Protein AF-A0A845GAY5-F1 (afdb_monomer_lite)

Structure (mmCIF, N/CA/C/O backbone):
data_AF-A0A845GAY5-F1
#
_entry.id   AF-A0A845GAY5-F1
#
loop_
_atom_site.group_PDB
_atom_site.id
_atom_site.type_symbol
_atom_site.label_atom_id
_atom_site.label_alt_id
_atom_site.label_comp_id
_atom_site.label_asym_id
_atom_site.label_entity_id
_atom_site.label_seq_id
_atom_site.pdbx_PDB_ins_code
_atom_site.Cartn_x
_atom_site.Cartn_y
_atom_site.Cartn_z
_atom_site.occupancy
_atom_site.B_iso_or_equiv
_atom_site.auth_seq_id
_atom_site.auth_comp_id
_atom_site.auth_asym_id
_atom_site.auth_atom_id
_atom_site.pdbx_PDB_model_num
ATOM 1 N N . MET A 1 1 ? 39.732 23.201 -48.984 1.00 69.25 1 MET A N 1
ATOM 2 C CA . MET A 1 1 ? 39.513 21.773 -49.312 1.00 69.25 1 MET A CA 1
ATOM 3 C C . MET A 1 1 ? 39.745 20.881 -48.104 1.00 69.25 1 MET A C 1
ATOM 5 O O . MET A 1 1 ? 38.762 20.322 -47.653 1.00 69.25 1 MET A O 1
ATOM 9 N N . ARG A 1 2 ? 40.944 20.860 -47.499 1.00 82.19 2 ARG A N 1
ATOM 10 C CA . ARG A 1 2 ? 41.256 20.039 -46.306 1.00 82.19 2 ARG A CA 1
ATOM 11 C C . ARG A 1 2 ? 40.207 20.102 -45.183 1.00 82.19 2 ARG A C 1
ATOM 13 O O . ARG A 1 2 ? 39.740 19.078 -44.718 1.00 82.19 2 ARG A O 1
ATOM 20 N N . GLN A 1 3 ? 39.751 21.306 -44.838 1.00 85.38 3 GLN A N 1
ATOM 21 C CA . GLN A 1 3 ? 38.715 21.497 -43.817 1.00 85.38 3 GLN A CA 1
ATOM 22 C C . GLN A 1 3 ? 37.366 20.842 -44.183 1.00 85.38 3 GLN A C 1
ATOM 24 O O . GLN A 1 3 ? 36.714 20.260 -43.327 1.00 85.38 3 GLN A O 1
ATOM 29 N N . ALA A 1 4 ? 36.949 20.898 -45.453 1.00 85.44 4 ALA A N 1
ATOM 30 C CA . ALA A 1 4 ? 35.710 20.259 -45.907 1.00 85.44 4 ALA A CA 1
ATOM 31 C C . ALA A 1 4 ? 35.834 18.725 -45.922 1.00 85.44 4 ALA A C 1
ATOM 33 O O . ALA A 1 4 ? 34.891 18.030 -45.556 1.00 85.44 4 ALA A O 1
ATOM 34 N N . GLU A 1 5 ? 37.004 18.199 -46.291 1.00 87.38 5 GLU A N 1
ATOM 35 C CA . GLU A 1 5 ? 37.309 16.763 -46.221 1.00 87.38 5 GLU A CA 1
ATOM 36 C C . GLU A 1 5 ? 37.293 16.255 -44.773 1.00 87.38 5 GLU A C 1
ATOM 38 O O . GLU A 1 5 ? 36.736 15.192 -44.503 1.00 87.38 5 GLU A O 1
ATOM 43 N N . ASP A 1 6 ? 37.824 17.038 -43.830 1.00 91.06 6 ASP A N 1
ATOM 44 C CA . ASP A 1 6 ? 37.780 16.712 -42.404 1.00 91.06 6 ASP A CA 1
ATOM 45 C C . ASP A 1 6 ? 36.346 16.701 -41.859 1.00 91.06 6 ASP A C 1
ATOM 47 O O . ASP A 1 6 ? 35.962 15.746 -41.182 1.00 91.06 6 ASP A O 1
ATOM 51 N N . HIS A 1 7 ? 35.517 17.700 -42.192 1.00 91.50 7 HIS A N 1
ATOM 52 C CA . HIS A 1 7 ? 34.106 17.695 -41.786 1.00 91.50 7 HIS A CA 1
ATOM 53 C C . HIS A 1 7 ? 33.333 16.517 -42.391 1.00 91.50 7 HIS A C 1
ATOM 55 O O . HIS A 1 7 ? 32.560 15.880 -41.678 1.00 91.50 7 HIS A O 1
ATOM 61 N N . LEU A 1 8 ? 33.572 16.180 -43.664 1.00 91.00 8 LEU A N 1
ATOM 62 C CA . LEU A 1 8 ? 32.958 15.017 -44.309 1.00 91.00 8 LEU A CA 1
ATOM 63 C C . LEU A 1 8 ? 33.359 13.707 -43.618 1.00 91.00 8 LEU A C 1
ATOM 65 O O . LEU A 1 8 ? 32.499 12.873 -43.335 1.00 91.00 8 LEU A O 1
ATOM 69 N N . ARG A 1 9 ? 34.655 13.534 -43.335 1.00 93.94 9 ARG A N 1
ATOM 70 C CA . ARG A 1 9 ? 35.179 12.350 -42.650 1.00 93.94 9 ARG A CA 1
ATOM 71 C C . ARG A 1 9 ? 34.538 12.184 -41.276 1.00 93.94 9 ARG A C 1
ATOM 73 O O . ARG A 1 9 ? 33.983 11.126 -41.000 1.00 93.94 9 ARG A O 1
ATOM 80 N N . ILE A 1 10 ? 34.555 13.237 -40.458 1.00 93.31 10 ILE A N 1
ATOM 81 C CA . ILE A 1 10 ? 34.022 13.202 -39.089 1.00 93.31 10 ILE A CA 1
ATOM 82 C C . ILE A 1 10 ? 32.513 12.944 -39.089 1.00 93.31 10 ILE A C 1
ATOM 84 O O . ILE A 1 10 ? 32.039 12.136 -38.288 1.00 93.31 10 ILE A O 1
ATOM 88 N N . ALA A 1 11 ? 31.761 13.582 -39.994 1.00 92.44 11 ALA A N 1
ATOM 89 C CA . ALA A 1 11 ? 30.323 13.360 -40.105 1.00 92.44 11 ALA A CA 1
ATOM 90 C C . ALA A 1 11 ? 30.005 11.900 -40.467 1.00 92.44 11 ALA A C 1
ATOM 92 O O . ALA A 1 11 ? 29.157 11.274 -39.833 1.00 92.44 11 ALA A O 1
ATOM 93 N N . ASN A 1 12 ? 30.722 11.333 -41.442 1.00 92.62 12 ASN A N 1
ATOM 94 C CA . ASN A 1 12 ? 30.510 9.954 -41.880 1.00 92.62 12 ASN A CA 1
ATOM 95 C C . ASN A 1 12 ? 30.922 8.932 -40.807 1.00 92.62 12 ASN A C 1
ATOM 97 O O . ASN A 1 12 ? 30.159 8.018 -40.503 1.00 92.62 12 ASN A O 1
ATOM 101 N N . GLU A 1 13 ? 32.100 9.092 -40.199 1.00 94.69 13 GLU A N 1
ATOM 102 C CA . GLU A 1 13 ? 32.572 8.215 -39.119 1.00 94.69 13 GLU A CA 1
ATOM 103 C C . GLU A 1 13 ? 31.617 8.252 -37.920 1.00 94.69 13 GLU A C 1
ATOM 105 O O . GLU A 1 13 ? 31.239 7.202 -37.399 1.00 94.69 13 GLU A O 1
ATOM 110 N N . SER A 1 14 ? 31.156 9.442 -37.523 1.00 94.50 14 SER A N 1
ATOM 111 C CA . SER A 1 14 ? 30.233 9.584 -36.394 1.00 94.50 14 SER A CA 1
ATOM 112 C C . SER A 1 14 ? 28.869 8.956 -36.692 1.00 94.50 14 SER A C 1
ATOM 114 O O . SER A 1 14 ? 28.372 8.189 -35.869 1.00 94.50 14 SER A O 1
ATOM 116 N N . ALA A 1 15 ? 28.310 9.163 -37.891 1.00 92.50 15 ALA A N 1
ATOM 117 C CA . ALA A 1 15 ? 27.066 8.511 -38.303 1.00 92.50 15 ALA A CA 1
ATOM 118 C C . ALA A 1 15 ? 27.192 6.974 -38.326 1.00 92.50 15 ALA A C 1
ATOM 120 O O . ALA A 1 15 ? 26.294 6.267 -37.871 1.00 92.50 15 ALA A O 1
ATOM 121 N N . GLN A 1 16 ? 28.328 6.436 -38.784 1.00 94.31 16 GLN A N 1
ATOM 122 C CA . GLN A 1 16 ? 28.577 4.990 -38.764 1.00 94.31 16 GLN A CA 1
ATOM 123 C C . GLN A 1 16 ? 28.693 4.426 -37.346 1.00 94.31 16 GLN A C 1
ATOM 125 O O . GLN A 1 16 ? 28.198 3.327 -37.087 1.00 94.31 16 GLN A O 1
ATOM 130 N N . ILE A 1 17 ? 29.336 5.154 -36.428 1.00 92.00 17 ILE A N 1
ATOM 131 C CA . ILE A 1 17 ? 29.405 4.754 -35.018 1.00 92.00 17 ILE A CA 1
ATOM 132 C C . ILE A 1 17 ? 27.998 4.777 -34.408 1.00 92.00 17 ILE A C 1
ATOM 134 O O . ILE A 1 17 ? 27.615 3.818 -33.738 1.00 92.00 17 ILE A O 1
ATOM 138 N N . ALA A 1 18 ? 27.201 5.813 -34.685 1.00 92.62 18 ALA A N 1
ATOM 139 C CA . ALA A 1 18 ? 25.820 5.904 -34.212 1.00 92.62 18 ALA A CA 1
ATOM 140 C C . ALA A 1 18 ? 24.925 4.768 -34.741 1.00 92.62 18 ALA A C 1
ATOM 142 O O . ALA A 1 18 ? 24.058 4.276 -34.019 1.00 92.62 18 ALA A O 1
ATOM 143 N N . ALA A 1 19 ? 25.150 4.321 -35.979 1.00 90.94 19 ALA A N 1
ATOM 144 C CA . ALA A 1 19 ? 24.409 3.216 -36.582 1.00 90.94 19 ALA A CA 1
ATOM 145 C C . ALA A 1 19 ? 24.761 1.844 -35.978 1.00 90.94 19 ALA A C 1
ATOM 147 O O . ALA A 1 19 ? 23.912 0.960 -35.933 1.00 90.94 19 ALA A O 1
ATOM 148 N N . LYS A 1 20 ? 26.012 1.645 -35.544 1.00 91.44 20 LYS A N 1
ATOM 149 C CA . LYS A 1 20 ? 26.518 0.334 -35.092 1.00 91.44 20 LYS A CA 1
ATOM 150 C C . LYS A 1 20 ? 26.534 0.153 -33.576 1.00 91.44 20 LYS A C 1
ATOM 152 O O . LYS A 1 20 ? 26.601 -0.980 -33.109 1.00 91.44 20 LYS A O 1
ATOM 157 N N . SER A 1 21 ? 26.547 1.242 -32.812 1.00 87.75 21 SER A N 1
ATOM 158 C CA . SER A 1 21 ? 26.619 1.179 -31.351 1.00 87.75 21 SER A CA 1
ATOM 159 C C . SER A 1 21 ? 25.340 0.593 -30.753 1.00 87.75 21 SER A C 1
ATOM 161 O O . SER A 1 21 ? 24.238 0.971 -31.141 1.00 87.75 21 SER A O 1
ATOM 163 N N . THR A 1 22 ? 25.486 -0.271 -29.751 1.00 82.25 22 THR A N 1
ATOM 164 C CA . THR A 1 22 ? 24.381 -0.775 -28.918 1.00 82.25 22 THR A CA 1
ATOM 165 C C . THR A 1 22 ? 24.062 0.158 -27.746 1.00 82.25 22 THR A C 1
ATOM 167 O O . THR A 1 22 ? 22.992 0.068 -27.155 1.00 82.25 22 THR A O 1
ATOM 170 N N . VAL A 1 23 ? 24.971 1.082 -27.415 1.00 85.12 23 VAL A N 1
ATOM 171 C CA . VAL A 1 23 ? 24.837 2.009 -26.283 1.00 85.12 23 VAL A CA 1
ATOM 172 C C . VAL A 1 23 ? 24.128 3.284 -26.736 1.00 85.12 23 VAL A C 1
ATOM 174 O O . VAL A 1 23 ? 24.697 4.056 -27.513 1.00 85.12 23 VAL A O 1
ATOM 177 N N . LEU A 1 24 ? 22.918 3.531 -26.220 1.00 85.69 24 LEU A N 1
ATOM 178 C CA . LEU A 1 24 ? 22.066 4.666 -26.609 1.00 85.69 24 LEU A CA 1
ATOM 179 C C . LEU A 1 24 ? 22.768 6.025 -26.471 1.00 85.69 24 LEU A C 1
ATOM 181 O O . LEU A 1 24 ? 22.719 6.836 -27.390 1.00 85.69 24 LEU A O 1
ATOM 185 N N . GLU A 1 25 ? 23.456 6.262 -25.354 1.00 87.19 25 GLU A N 1
ATOM 186 C CA . GLU A 1 25 ? 24.173 7.520 -25.099 1.00 87.19 25 GLU A CA 1
ATOM 187 C C . GLU A 1 25 ? 25.272 7.769 -26.143 1.00 87.19 25 GLU A C 1
ATOM 189 O O . GLU A 1 25 ? 25.432 8.879 -26.650 1.00 87.19 25 GLU A O 1
ATOM 194 N N . THR A 1 26 ? 25.973 6.705 -26.550 1.00 90.88 26 THR A N 1
ATOM 195 C CA . THR A 1 26 ? 26.961 6.779 -27.632 1.00 90.88 26 THR A CA 1
ATOM 196 C C . THR A 1 26 ? 26.291 7.064 -28.974 1.00 90.88 26 THR A C 1
ATOM 198 O O . THR A 1 26 ? 26.838 7.833 -29.761 1.00 90.88 26 THR A O 1
ATOM 201 N N . ARG A 1 27 ? 25.110 6.490 -29.249 1.00 92.94 27 ARG A N 1
ATOM 202 C CA . ARG A 1 27 ? 24.358 6.792 -30.478 1.00 92.94 27 ARG A CA 1
ATOM 203 C C . ARG A 1 27 ? 23.955 8.270 -30.526 1.00 92.94 27 ARG A C 1
ATOM 205 O O . ARG A 1 27 ? 24.234 8.919 -31.528 1.00 92.94 27 ARG A O 1
ATOM 212 N N . LEU A 1 28 ? 23.387 8.802 -29.439 1.00 90.62 28 LEU A N 1
ATOM 213 C CA . LEU A 1 28 ? 22.978 10.210 -29.309 1.00 90.62 28 LEU A CA 1
ATOM 214 C C . LEU A 1 28 ? 24.155 11.168 -29.514 1.00 90.62 28 LEU A C 1
ATOM 216 O O . LEU A 1 28 ? 24.133 11.982 -30.432 1.00 90.62 28 LEU A O 1
ATOM 220 N N . SER A 1 29 ? 25.231 10.995 -28.741 1.00 94.50 29 SER A N 1
ATOM 221 C CA . SER A 1 29 ? 26.415 11.857 -28.839 1.00 94.50 29 SER A CA 1
ATOM 222 C C . SER A 1 29 ? 27.028 11.855 -30.246 1.00 94.50 29 SER A C 1
ATOM 224 O O . SER A 1 29 ? 27.489 12.884 -30.738 1.00 94.50 29 SER A O 1
ATOM 226 N N . ARG A 1 30 ? 27.034 10.704 -30.928 1.00 95.44 30 ARG A N 1
ATOM 227 C CA . ARG A 1 30 ? 27.601 10.588 -32.278 1.00 95.44 30 ARG A CA 1
ATOM 228 C C . ARG A 1 30 ? 26.684 11.150 -33.361 1.00 95.44 30 ARG A C 1
ATOM 230 O O . ARG A 1 30 ? 27.205 11.636 -34.363 1.00 95.44 30 ARG A O 1
ATOM 237 N N . LEU A 1 31 ? 25.367 11.129 -33.160 1.00 94.69 31 LEU A N 1
ATOM 238 C CA . LEU A 1 31 ? 24.419 11.836 -34.022 1.00 94.69 31 LEU A CA 1
ATOM 239 C C . LEU A 1 31 ? 24.599 13.352 -33.920 1.00 94.69 31 LEU A C 1
ATOM 241 O O . LEU A 1 31 ? 24.661 14.006 -34.959 1.00 94.69 31 LEU A O 1
ATOM 245 N N . ASP A 1 32 ? 24.779 13.893 -32.713 1.00 94.50 32 ASP A N 1
ATOM 246 C CA . ASP A 1 32 ? 25.039 15.326 -32.517 1.00 94.50 32 ASP A CA 1
ATOM 247 C C . ASP A 1 32 ? 26.309 15.757 -33.265 1.00 94.50 32 ASP A C 1
ATOM 249 O O . ASP A 1 32 ? 26.277 16.667 -34.094 1.00 94.50 32 ASP A O 1
ATOM 253 N N . VAL A 1 33 ? 27.410 15.014 -33.085 1.00 95.56 33 VAL A N 1
ATOM 254 C CA . VAL A 1 33 ? 28.671 15.272 -33.804 1.00 95.56 33 VAL A CA 1
ATOM 255 C C . VAL A 1 33 ? 28.492 15.153 -35.324 1.00 95.56 33 VAL A C 1
ATOM 257 O O . VAL A 1 33 ? 29.045 15.958 -36.078 1.00 95.56 33 VAL A O 1
ATOM 260 N N . ALA A 1 34 ? 27.724 14.167 -35.801 1.00 94.38 34 ALA A N 1
ATOM 261 C CA . ALA A 1 34 ? 27.459 14.007 -37.228 1.00 94.38 34 ALA A CA 1
ATOM 262 C C . ALA A 1 34 ? 26.675 15.200 -37.801 1.00 94.38 34 ALA A C 1
ATOM 264 O O . ALA A 1 34 ? 27.048 15.724 -38.855 1.00 94.38 34 ALA A O 1
ATOM 265 N N . ASN A 1 35 ? 25.637 15.654 -37.096 1.00 94.94 35 ASN A N 1
ATOM 266 C CA . ASN A 1 35 ? 24.800 16.784 -37.492 1.00 94.94 35 ASN A CA 1
ATOM 267 C C . ASN A 1 35 ? 25.565 18.111 -37.481 1.00 94.94 35 ASN A C 1
ATOM 269 O O . ASN A 1 35 ? 25.481 18.866 -38.454 1.00 94.94 35 ASN A O 1
ATOM 273 N N . ASP A 1 36 ? 26.371 18.364 -36.449 1.00 96.31 36 ASP A N 1
ATOM 274 C CA . ASP A 1 36 ? 27.194 19.571 -36.345 1.00 96.31 36 ASP A CA 1
ATOM 275 C C . ASP A 1 36 ? 28.190 19.664 -37.506 1.00 96.31 36 ASP A C 1
ATOM 277 O O . ASP A 1 36 ? 28.270 20.681 -38.205 1.00 96.31 36 ASP A O 1
ATOM 281 N N . HIS A 1 37 ? 28.921 18.580 -37.782 1.00 94.75 37 HIS A N 1
ATOM 282 C CA . HIS A 1 37 ? 29.890 18.560 -38.878 1.00 94.75 37 HIS A CA 1
ATOM 283 C C . HIS A 1 37 ? 29.219 18.591 -40.257 1.00 94.75 37 HIS A C 1
ATOM 285 O O . HIS A 1 37 ? 29.769 19.193 -41.185 1.00 94.75 37 HIS A O 1
ATOM 291 N N . LEU A 1 38 ? 28.016 18.027 -40.398 1.00 93.75 38 LEU A N 1
ATOM 292 C CA . LEU A 1 38 ? 27.221 18.148 -41.618 1.00 93.75 38 LEU A CA 1
ATOM 293 C C . LEU A 1 38 ? 26.753 19.593 -41.851 1.00 93.75 38 LEU A C 1
ATOM 295 O O . LEU A 1 38 ? 26.806 20.079 -42.983 1.00 93.75 38 LEU A O 1
ATOM 299 N N . ALA A 1 39 ? 26.339 20.305 -40.799 1.00 94.06 39 ALA A N 1
ATOM 300 C CA . ALA A 1 39 ? 25.971 21.717 -40.878 1.00 94.06 39 ALA A CA 1
ATOM 301 C C . ALA A 1 39 ? 27.169 22.591 -41.291 1.00 94.06 39 ALA A C 1
ATOM 303 O O . ALA A 1 39 ? 27.043 23.432 -42.188 1.00 94.06 39 ALA A O 1
ATOM 304 N N . GLN A 1 40 ? 28.351 22.337 -40.718 1.00 93.00 40 GLN A N 1
ATOM 305 C CA . GLN A 1 40 ? 29.593 23.012 -41.113 1.00 93.00 40 GLN A CA 1
ATOM 306 C C . GLN A 1 40 ? 29.963 22.723 -42.576 1.00 93.00 40 GLN A C 1
ATOM 308 O O . GLN A 1 40 ? 30.304 23.641 -43.325 1.00 93.00 40 GLN A O 1
ATOM 313 N N . LEU A 1 41 ? 29.828 21.470 -43.026 1.00 91.88 41 LEU A N 1
ATOM 314 C CA . LEU A 1 41 ? 30.089 21.089 -44.415 1.00 91.88 41 LEU A CA 1
ATOM 315 C C . LEU A 1 41 ? 29.143 21.801 -45.399 1.00 91.88 41 LEU A C 1
ATOM 317 O O . LEU A 1 41 ? 29.596 22.287 -46.436 1.00 91.88 41 LEU A O 1
ATOM 321 N N . LYS A 1 42 ? 27.850 21.916 -45.066 1.00 91.88 42 LYS A N 1
ATOM 322 C CA . LYS A 1 42 ? 26.868 22.667 -45.869 1.00 91.88 42 LYS A CA 1
ATOM 323 C C . LYS A 1 42 ? 27.199 24.154 -45.941 1.00 91.88 42 LYS A C 1
ATOM 325 O O . LYS A 1 42 ? 27.136 24.730 -47.023 1.00 91.88 42 LYS A O 1
ATOM 330 N N . SER A 1 43 ? 27.583 24.759 -44.816 1.00 92.38 43 SER A N 1
ATOM 331 C CA . SER A 1 43 ? 28.016 26.160 -44.767 1.00 92.38 43 SER A CA 1
ATOM 332 C C . SER A 1 43 ? 29.228 26.398 -45.674 1.00 92.38 43 SER A C 1
ATOM 334 O O . SER A 1 43 ? 29.247 27.335 -46.473 1.00 92.38 43 SER A O 1
ATOM 336 N N . LEU A 1 44 ? 30.217 25.498 -45.642 1.00 90.19 44 LEU A N 1
ATOM 337 C CA . LEU A 1 44 ? 31.366 25.559 -46.545 1.00 90.19 44 LEU A CA 1
ATOM 338 C C . LEU A 1 44 ? 30.955 25.394 -48.016 1.00 90.19 44 LEU A C 1
ATOM 340 O O . LEU A 1 44 ? 31.424 26.153 -48.858 1.00 90.19 44 LEU A O 1
ATOM 344 N N . ALA A 1 45 ? 30.065 24.458 -48.344 1.00 88.94 45 ALA A N 1
ATOM 345 C CA . ALA A 1 45 ? 29.593 24.285 -49.719 1.00 88.94 45 ALA A CA 1
ATOM 346 C C . ALA A 1 45 ? 28.804 25.502 -50.239 1.00 88.94 45 ALA A C 1
ATOM 348 O O . ALA A 1 45 ? 28.950 25.872 -51.401 1.00 88.94 45 ALA A O 1
ATOM 349 N N . ALA A 1 46 ? 28.023 26.162 -49.378 1.00 89.81 46 ALA A N 1
ATOM 350 C CA . ALA A 1 46 ? 27.295 27.381 -49.727 1.00 89.81 46 ALA A CA 1
ATOM 351 C C . ALA A 1 46 ? 28.234 28.574 -49.983 1.00 89.81 46 ALA A C 1
ATOM 353 O O . ALA A 1 46 ? 28.017 29.348 -50.913 1.00 89.81 46 ALA A O 1
ATOM 354 N N . ASN A 1 47 ? 29.299 28.700 -49.185 1.00 91.69 47 ASN A N 1
ATOM 355 C CA . ASN A 1 47 ? 30.260 29.801 -49.286 1.00 91.69 47 ASN A CA 1
ATOM 356 C C . ASN A 1 47 ? 31.311 29.596 -50.392 1.00 91.69 47 ASN A C 1
ATOM 358 O O . ASN A 1 47 ? 31.924 30.562 -50.849 1.00 91.69 47 ASN A O 1
ATOM 362 N N . TYR A 1 48 ? 31.534 28.353 -50.832 1.00 89.44 48 TYR A N 1
ATOM 363 C CA . TYR A 1 48 ? 32.546 28.009 -51.829 1.00 89.44 48 TYR A CA 1
ATOM 364 C C . TYR A 1 48 ? 31.935 27.204 -52.989 1.00 89.44 48 TYR A C 1
ATOM 366 O O . TYR A 1 48 ? 31.896 25.976 -52.922 1.00 89.44 48 TYR A O 1
ATOM 374 N N . PRO A 1 49 ? 31.584 27.854 -54.119 1.00 84.31 49 PRO A N 1
ATOM 375 C CA . PRO A 1 49 ? 30.910 27.217 -55.264 1.00 84.31 49 PRO A CA 1
ATOM 376 C C . PRO A 1 49 ? 31.660 26.042 -55.909 1.00 84.31 49 PRO A C 1
ATOM 378 O O . PRO A 1 49 ? 31.086 25.271 -56.670 1.00 84.31 49 PRO A O 1
ATOM 381 N N . ARG A 1 50 ? 32.963 25.907 -55.634 1.00 87.31 50 ARG A N 1
ATOM 382 C CA . ARG A 1 50 ? 33.801 24.794 -56.110 1.00 87.31 50 ARG A CA 1
ATOM 383 C C . ARG A 1 50 ? 33.591 23.498 -55.321 1.00 87.31 50 ARG A C 1
ATOM 385 O O . ARG A 1 50 ? 34.114 22.464 -55.723 1.00 87.31 50 ARG A O 1
ATOM 392 N N . ILE A 1 51 ? 32.892 23.550 -54.189 1.00 85.12 51 ILE A N 1
ATOM 393 C CA . ILE A 1 51 ? 32.589 22.387 -53.355 1.00 85.12 51 ILE A CA 1
ATOM 394 C C . ILE A 1 51 ? 31.173 21.928 -53.695 1.00 85.12 51 ILE A C 1
ATOM 396 O O . ILE A 1 51 ? 30.206 22.654 -53.492 1.00 85.12 51 ILE A O 1
ATOM 400 N N . THR A 1 52 ? 31.044 20.704 -54.195 1.00 84.81 52 THR A N 1
ATOM 401 C CA . THR A 1 52 ? 29.745 20.080 -54.465 1.00 84.81 52 THR A CA 1
ATOM 402 C C . THR A 1 52 ? 29.606 18.832 -53.611 1.00 84.81 52 THR A C 1
ATOM 404 O O . THR A 1 52 ? 30.407 17.905 -53.721 1.00 84.81 52 THR A O 1
ATOM 407 N N . ILE A 1 53 ? 28.584 18.799 -52.757 1.00 85.56 53 ILE A N 1
ATOM 408 C CA . ILE A 1 53 ? 28.282 17.625 -51.937 1.00 85.56 53 ILE A CA 1
ATOM 409 C C . ILE A 1 53 ? 27.365 16.716 -52.748 1.00 85.56 53 ILE A C 1
ATOM 411 O O . ILE A 1 53 ? 26.204 17.037 -53.000 1.00 85.56 53 ILE A O 1
ATOM 415 N N . THR A 1 54 ? 27.883 15.568 -53.166 1.00 86.19 54 THR A N 1
ATOM 416 C CA . THR A 1 54 ? 27.077 14.546 -53.836 1.00 86.19 54 THR A CA 1
ATOM 417 C C . THR A 1 54 ? 26.392 13.664 -52.792 1.00 86.19 54 THR A C 1
ATOM 419 O O . THR A 1 54 ? 26.936 13.430 -51.718 1.00 86.19 54 THR A O 1
ATOM 422 N N . ARG A 1 55 ? 25.175 13.186 -53.085 1.00 88.81 55 ARG A N 1
ATOM 423 C CA . ARG A 1 55 ? 24.379 12.308 -52.195 1.00 88.81 55 ARG A CA 1
ATOM 424 C C . ARG A 1 55 ? 23.999 12.894 -50.824 1.00 88.81 55 ARG A C 1
ATOM 426 O O . ARG A 1 55 ? 23.567 12.137 -49.960 1.00 88.81 55 ARG A O 1
ATOM 433 N N . LEU A 1 56 ? 24.079 14.215 -50.639 1.00 88.94 56 LEU A N 1
ATOM 434 C CA . LEU A 1 56 ? 23.700 14.888 -49.387 1.00 88.94 56 LEU A CA 1
ATOM 435 C C . LEU A 1 56 ? 22.308 14.461 -48.891 1.00 88.94 56 LEU A C 1
ATOM 437 O O . LEU A 1 56 ? 22.173 14.032 -47.753 1.00 88.94 56 LEU A O 1
ATOM 441 N N . ALA A 1 57 ? 21.312 14.483 -49.781 1.00 89.56 57 ALA A N 1
ATOM 442 C CA . ALA A 1 57 ? 19.935 14.121 -49.445 1.00 89.56 57 ALA A CA 1
ATOM 443 C C . ALA A 1 57 ? 19.792 12.674 -48.938 1.00 89.56 57 ALA A C 1
ATOM 445 O O . ALA A 1 57 ? 18.999 12.411 -48.039 1.00 89.56 57 ALA A O 1
ATOM 446 N N . GLN A 1 58 ? 20.568 11.736 -49.494 1.00 91.00 58 GLN A N 1
ATOM 447 C CA . GLN A 1 58 ? 20.555 10.345 -49.037 1.00 91.00 58 GLN A CA 1
ATOM 448 C C . GLN A 1 58 ? 21.180 10.227 -47.644 1.00 91.00 58 GLN A C 1
ATOM 450 O O . GLN A 1 58 ? 20.604 9.589 -46.771 1.00 91.00 58 GLN A O 1
ATOM 455 N N . PHE A 1 59 ? 22.317 10.889 -47.422 1.00 90.75 59 PHE A N 1
ATOM 456 C CA . PHE A 1 59 ? 23.005 10.870 -46.133 1.00 90.75 59 PHE A CA 1
ATOM 457 C C . PHE A 1 59 ? 22.153 11.480 -45.008 1.00 90.75 59 PHE A C 1
ATOM 459 O O . PHE A 1 59 ? 22.070 10.923 -43.919 1.00 90.75 59 PHE A O 1
ATOM 466 N N . GLU A 1 60 ? 21.449 12.581 -45.282 1.00 92.00 60 GLU A N 1
ATOM 467 C CA . GLU A 1 60 ? 20.499 13.183 -44.337 1.00 92.00 60 GLU A CA 1
ATOM 468 C C . GLU A 1 60 ? 19.319 12.264 -44.017 1.00 92.00 60 GLU A C 1
ATOM 470 O O . GLU A 1 60 ? 18.857 12.214 -42.879 1.00 92.00 60 GLU A O 1
ATOM 475 N N . LEU A 1 61 ? 18.814 11.545 -45.021 1.00 92.88 61 LEU A N 1
ATOM 476 C CA . LEU A 1 61 ? 17.732 10.588 -44.832 1.00 92.88 61 LEU A CA 1
ATOM 477 C C . LEU A 1 61 ? 18.182 9.402 -43.970 1.00 92.88 61 LEU A C 1
ATOM 479 O O . LEU A 1 61 ? 17.413 8.939 -43.129 1.00 92.88 61 LEU A O 1
ATOM 483 N N . ASP A 1 62 ? 19.420 8.944 -44.139 1.00 91.75 62 ASP A N 1
ATOM 484 C CA . ASP A 1 62 ? 19.992 7.871 -43.326 1.00 91.75 62 ASP A CA 1
ATOM 485 C C . ASP A 1 62 ? 20.221 8.325 -41.874 1.00 91.75 62 ASP A C 1
ATOM 487 O O . ASP A 1 62 ? 19.842 7.602 -40.954 1.00 91.75 62 ASP A O 1
ATOM 491 N N . ILE A 1 63 ? 20.722 9.549 -41.647 1.00 91.94 63 ILE A N 1
ATOM 492 C CA . ILE A 1 63 ? 20.817 10.139 -40.298 1.00 91.94 63 ILE A CA 1
ATOM 493 C C . ILE A 1 63 ? 19.435 10.215 -39.640 1.00 91.94 63 ILE A C 1
ATOM 495 O O . ILE A 1 63 ? 19.277 9.750 -38.515 1.00 91.94 63 ILE A O 1
ATOM 499 N N . LYS A 1 64 ? 18.414 10.706 -40.353 1.00 92.31 64 LYS A N 1
ATOM 500 C CA . LYS A 1 64 ? 17.043 10.803 -39.820 1.00 92.31 64 LYS A CA 1
ATOM 501 C C . LYS A 1 64 ? 16.444 9.455 -39.425 1.00 92.31 64 LYS A C 1
ATOM 503 O O . LYS A 1 64 ? 15.680 9.390 -38.466 1.00 92.31 64 LYS A O 1
ATOM 508 N N . LYS A 1 65 ? 16.763 8.380 -40.153 1.00 92.44 65 LYS A N 1
ATOM 509 C CA . LYS A 1 65 ? 16.338 7.024 -39.770 1.00 92.44 65 LYS A CA 1
ATOM 510 C C . LYS A 1 65 ? 16.977 6.604 -38.451 1.00 92.44 65 LYS A C 1
ATOM 512 O O . LYS A 1 65 ? 16.267 6.154 -37.559 1.00 92.44 65 LYS A O 1
ATOM 517 N N . ILE A 1 66 ? 18.286 6.819 -38.308 1.00 90.88 66 ILE A N 1
ATOM 518 C CA . ILE A 1 66 ? 19.009 6.505 -37.069 1.00 90.88 66 ILE A CA 1
ATOM 519 C C . ILE A 1 66 ? 18.465 7.355 -35.909 1.00 90.88 66 ILE A C 1
ATOM 521 O O . ILE A 1 66 ? 18.254 6.831 -34.821 1.00 90.88 66 ILE A O 1
ATOM 525 N N . GLU A 1 67 ? 18.179 8.640 -36.130 1.00 91.56 67 GLU A N 1
ATOM 526 C CA . GLU A 1 67 ? 17.550 9.517 -35.130 1.00 91.56 67 GLU A CA 1
ATOM 527 C C . GLU A 1 67 ? 16.173 9.009 -34.691 1.00 91.56 67 GLU A C 1
ATOM 529 O O . GLU A 1 67 ? 15.875 9.017 -33.497 1.00 91.56 67 GLU A O 1
ATOM 534 N N . ALA A 1 68 ? 15.338 8.556 -35.630 1.00 88.19 68 ALA A N 1
ATOM 535 C CA . ALA A 1 68 ? 14.027 7.993 -35.318 1.00 88.19 68 ALA A CA 1
ATOM 536 C C . ALA A 1 68 ? 14.151 6.723 -34.460 1.00 88.19 68 ALA A C 1
ATOM 538 O O . ALA A 1 68 ? 13.513 6.634 -33.413 1.00 88.19 68 ALA A O 1
ATOM 539 N N . GLU A 1 69 ? 15.040 5.799 -34.835 1.00 87.50 69 GLU A N 1
ATOM 540 C CA . GLU A 1 69 ? 15.321 4.588 -34.050 1.00 87.50 69 GLU A CA 1
ATOM 541 C C . GLU A 1 69 ? 15.842 4.911 -32.641 1.00 87.50 69 GLU A C 1
ATOM 543 O O . GLU A 1 69 ? 15.413 4.317 -31.652 1.00 87.50 69 GLU A O 1
ATOM 548 N N . VAL A 1 70 ? 16.781 5.855 -32.533 1.00 87.25 70 VAL A N 1
ATOM 549 C CA . VAL A 1 70 ? 17.352 6.295 -31.252 1.00 87.25 70 VAL A CA 1
ATOM 550 C C . VAL A 1 70 ? 16.278 6.938 -30.379 1.00 87.25 70 VAL A C 1
ATOM 552 O O . VAL A 1 70 ? 16.249 6.702 -29.172 1.00 87.25 70 VAL A O 1
ATOM 555 N N . ARG A 1 71 ? 15.369 7.713 -30.973 1.00 85.31 71 ARG A N 1
ATOM 556 C CA . ARG A 1 71 ? 14.246 8.328 -30.264 1.00 85.31 71 ARG A CA 1
ATOM 557 C C . ARG A 1 71 ? 13.282 7.284 -29.716 1.00 85.31 71 ARG A C 1
ATOM 559 O O . ARG A 1 71 ? 12.894 7.391 -28.557 1.00 85.31 71 ARG A O 1
ATOM 566 N N . GLU A 1 72 ? 12.935 6.278 -30.512 1.00 81.69 72 GLU A N 1
ATOM 567 C CA . GLU A 1 72 ? 12.103 5.159 -30.058 1.00 81.69 72 GLU A CA 1
ATOM 568 C C . GLU A 1 72 ? 12.781 4.399 -28.911 1.00 81.69 72 GLU A C 1
ATOM 570 O O . GLU A 1 72 ? 12.171 4.186 -27.866 1.00 81.69 72 GLU A O 1
ATOM 575 N N . GLN A 1 73 ? 14.074 4.083 -29.031 1.00 78.75 73 GLN A N 1
ATOM 576 C CA . GLN A 1 73 ? 14.830 3.439 -27.950 1.00 78.75 73 GLN A CA 1
ATOM 577 C C . GLN A 1 73 ? 14.953 4.306 -26.688 1.00 78.75 73 GLN A C 1
ATOM 579 O O . GLN A 1 73 ? 14.979 3.779 -25.574 1.00 78.75 73 GLN A O 1
ATOM 584 N N . ALA A 1 74 ? 15.027 5.630 -26.834 1.00 78.75 74 ALA A N 1
ATOM 585 C CA . ALA A 1 74 ? 15.077 6.556 -25.707 1.00 78.75 74 ALA A CA 1
ATOM 586 C C . ALA A 1 74 ? 13.761 6.594 -24.916 1.00 78.75 74 ALA A C 1
ATOM 588 O O . ALA A 1 74 ? 13.796 6.846 -23.712 1.00 78.75 74 ALA A O 1
ATOM 589 N N . MET A 1 75 ? 12.630 6.302 -25.563 1.00 74.69 75 MET A N 1
ATOM 590 C CA . MET A 1 75 ? 11.326 6.186 -24.900 1.00 74.69 75 MET A CA 1
ATOM 591 C C . MET A 1 75 ? 11.179 4.894 -24.090 1.00 74.69 75 MET A C 1
ATOM 593 O O . MET A 1 75 ? 10.331 4.828 -23.205 1.00 74.69 75 MET A O 1
ATOM 597 N N . LEU A 1 76 ? 12.020 3.891 -24.348 1.00 73.75 76 LEU A N 1
ATOM 598 C CA . LEU A 1 76 ? 12.042 2.656 -23.574 1.00 73.75 76 LEU A CA 1
ATOM 599 C C . LEU A 1 76 ? 12.712 2.872 -22.206 1.00 73.75 76 LEU A C 1
ATOM 601 O O . LEU A 1 76 ? 13.741 3.551 -22.094 1.00 73.75 76 LEU A O 1
ATOM 605 N N . HIS A 1 77 ? 12.166 2.228 -21.176 1.00 69.19 77 HIS A N 1
ATOM 606 C CA . HIS A 1 77 ? 12.773 2.051 -19.862 1.00 69.19 77 HIS A CA 1
ATOM 607 C C . HIS A 1 77 ? 14.164 1.390 -19.995 1.00 69.19 77 HIS A C 1
ATOM 609 O O . HIS A 1 77 ? 14.343 0.522 -20.851 1.00 69.19 77 HIS A O 1
ATOM 615 N N . PRO A 1 78 ? 15.169 1.724 -19.158 1.00 69.50 78 PRO A N 1
ATOM 616 C CA . PRO A 1 78 ? 16.519 1.162 -19.278 1.00 69.50 78 PRO A CA 1
ATOM 617 C C . PRO A 1 78 ? 16.569 -0.371 -19.386 1.00 69.50 78 PRO A C 1
ATOM 619 O O . PRO A 1 78 ? 17.263 -0.898 -20.248 1.00 69.50 78 PRO A O 1
ATOM 622 N N . SER A 1 79 ? 15.755 -1.089 -18.604 1.00 66.56 79 SER A N 1
ATOM 623 C CA . SER A 1 79 ? 15.682 -2.560 -18.664 1.00 66.56 79 SER A CA 1
ATOM 624 C C . SER A 1 79 ? 15.190 -3.118 -20.010 1.00 66.56 79 SER A C 1
ATOM 626 O O . SER A 1 79 ? 15.539 -4.245 -20.364 1.00 66.56 79 SER A O 1
ATOM 628 N N . GLN A 1 80 ? 14.397 -2.352 -20.767 1.00 71.44 80 GLN A N 1
ATOM 629 C CA . GLN A 1 80 ? 13.899 -2.722 -22.098 1.00 71.44 80 GLN A CA 1
ATOM 630 C C . GLN A 1 80 ? 14.988 -2.621 -23.171 1.00 71.44 80 GLN A C 1
ATOM 632 O O . GLN A 1 80 ? 14.951 -3.371 -24.146 1.00 71.44 80 GLN A O 1
ATOM 637 N N . ARG A 1 81 ? 15.978 -1.740 -22.985 1.00 72.69 81 ARG A N 1
ATOM 638 C CA . ARG A 1 81 ? 17.033 -1.473 -23.978 1.00 72.69 81 ARG A CA 1
ATOM 639 C C . ARG A 1 81 ? 18.028 -2.623 -24.104 1.00 72.69 81 ARG A C 1
ATOM 641 O O . ARG A 1 81 ? 18.450 -2.942 -25.210 1.00 72.69 81 ARG A O 1
ATOM 648 N N . ASP A 1 82 ? 18.330 -3.285 -22.992 1.00 70.06 82 ASP A N 1
ATOM 649 C CA . ASP A 1 82 ? 19.360 -4.330 -22.931 1.00 70.06 82 ASP A CA 1
ATOM 650 C C . ASP A 1 82 ? 18.832 -5.727 -23.305 1.00 70.06 82 ASP A C 1
ATOM 652 O O . ASP A 1 82 ? 19.520 -6.734 -23.147 1.00 70.06 82 ASP A O 1
ATOM 656 N N . GLY A 1 83 ? 17.581 -5.827 -23.773 1.00 74.62 83 GLY A N 1
ATOM 657 C CA . GLY A 1 83 ? 16.951 -7.104 -24.123 1.00 74.62 83 GLY A CA 1
ATOM 658 C C . GLY A 1 83 ? 16.691 -8.026 -22.923 1.00 74.62 83 GLY A C 1
ATOM 659 O O . GLY A 1 83 ? 16.315 -9.185 -23.122 1.00 74.62 83 GLY A O 1
ATOM 660 N N . LEU A 1 84 ? 16.874 -7.521 -21.699 1.00 83.00 84 LEU A N 1
ATOM 661 C CA . LEU A 1 84 ? 16.621 -8.220 -20.437 1.00 83.00 84 LEU A CA 1
ATOM 662 C C . LEU A 1 84 ? 15.150 -8.161 -20.020 1.00 83.00 84 LEU A C 1
ATOM 664 O O . LEU A 1 84 ? 14.706 -9.008 -19.254 1.00 83.00 84 LEU A O 1
ATOM 668 N N . HIS A 1 85 ? 14.395 -7.183 -20.517 1.00 85.06 85 HIS A N 1
ATOM 669 C CA . HIS A 1 85 ? 12.985 -7.019 -20.188 1.00 85.06 85 HIS A CA 1
ATOM 670 C C . HIS A 1 85 ? 12.110 -8.150 -20.731 1.00 85.06 85 HIS A C 1
ATOM 672 O O . HIS A 1 85 ? 12.188 -8.540 -21.903 1.00 85.06 85 HIS A O 1
ATOM 678 N N . ASP A 1 86 ? 11.220 -8.627 -19.872 1.00 88.12 86 ASP A N 1
ATOM 679 C CA . ASP A 1 86 ? 10.267 -9.693 -20.146 1.00 88.12 86 ASP A CA 1
ATOM 680 C C . ASP A 1 86 ? 8.853 -9.333 -19.671 1.00 88.12 86 ASP A C 1
ATOM 682 O O . ASP A 1 86 ? 8.104 -10.185 -19.205 1.00 88.12 86 ASP A O 1
ATOM 686 N N . GLY A 1 87 ? 8.498 -8.051 -19.800 1.00 89.94 87 GLY A N 1
ATOM 687 C CA . GLY A 1 87 ? 7.183 -7.521 -19.443 1.00 89.94 87 GLY A CA 1
ATOM 688 C C . GLY A 1 87 ? 7.174 -6.853 -18.073 1.00 89.94 87 GLY A C 1
ATOM 689 O O . GLY A 1 87 ? 8.210 -6.444 -17.558 1.00 89.94 87 GLY A O 1
ATOM 690 N N . TRP A 1 88 ? 6.001 -6.764 -17.466 1.00 89.75 88 TRP A N 1
ATOM 691 C CA . TRP A 1 88 ? 5.764 -6.082 -16.199 1.00 89.75 88 TRP A CA 1
ATOM 692 C C . TRP A 1 88 ? 5.145 -7.030 -15.182 1.00 89.75 88 TRP A C 1
ATOM 694 O O . TRP A 1 88 ? 4.423 -7.954 -15.547 1.00 89.75 88 TRP A O 1
ATOM 704 N N . VAL A 1 89 ? 5.403 -6.785 -13.902 1.00 92.19 89 VAL A N 1
ATOM 705 C CA . VAL A 1 89 ? 4.751 -7.474 -12.787 1.00 92.19 89 VAL A CA 1
ATOM 706 C C . VAL A 1 89 ? 4.234 -6.451 -11.785 1.00 92.19 89 VAL A C 1
ATOM 708 O O . VAL A 1 89 ? 4.970 -5.549 -11.379 1.00 92.19 89 VAL A O 1
ATOM 711 N N . TYR A 1 90 ? 2.973 -6.569 -11.384 1.00 93.62 90 TYR A N 1
ATOM 712 C CA . TYR A 1 90 ? 2.397 -5.668 -10.400 1.00 93.62 90 TYR A CA 1
ATOM 713 C C . TYR A 1 90 ? 2.860 -6.048 -8.995 1.00 93.62 90 TYR A C 1
ATOM 715 O O . TYR A 1 90 ? 2.673 -7.174 -8.532 1.00 93.62 90 TYR A O 1
ATOM 723 N N . CYS A 1 91 ? 3.452 -5.088 -8.292 1.00 93.94 91 CYS A N 1
ATOM 724 C CA . CYS A 1 91 ? 3.901 -5.252 -6.921 1.00 93.94 91 CYS A CA 1
ATOM 725 C C . CYS A 1 91 ? 3.033 -4.395 -5.996 1.00 93.94 91 CYS A C 1
ATOM 727 O O . CYS A 1 91 ? 3.278 -3.200 -5.820 1.00 93.94 91 CYS A O 1
ATOM 729 N N . ALA A 1 92 ? 2.006 -5.012 -5.403 1.00 95.69 92 ALA A N 1
ATOM 730 C CA . ALA A 1 92 ? 1.210 -4.370 -4.362 1.00 95.69 92 ALA A CA 1
ATOM 731 C C . ALA A 1 92 ? 2.056 -4.088 -3.113 1.00 95.69 92 ALA A C 1
ATOM 733 O O . ALA A 1 92 ? 2.888 -4.905 -2.707 1.00 95.69 92 ALA A O 1
ATOM 734 N N . GLN A 1 93 ? 1.786 -2.971 -2.445 1.00 94.50 93 GLN A N 1
ATOM 735 C CA . GLN A 1 93 ? 2.333 -2.704 -1.123 1.00 94.50 93 GLN A CA 1
ATOM 736 C C . GLN A 1 93 ? 1.630 -3.601 -0.098 1.00 94.50 93 GLN A C 1
ATOM 738 O O . GLN A 1 93 ? 0.423 -3.504 0.099 1.00 94.50 93 GLN A O 1
ATOM 743 N N . LEU A 1 94 ? 2.364 -4.477 0.585 1.00 96.06 94 LEU A N 1
ATOM 744 C CA . LEU A 1 94 ? 1.762 -5.457 1.495 1.00 96.06 94 LEU A CA 1
ATOM 745 C C . LEU A 1 94 ? 1.536 -4.848 2.885 1.00 96.06 94 LEU A C 1
ATOM 747 O O . LEU A 1 94 ? 2.336 -5.015 3.807 1.00 96.06 94 LEU A O 1
ATOM 751 N N . ARG A 1 95 ? 0.447 -4.085 3.023 1.00 94.50 95 ARG A N 1
ATOM 752 C CA . ARG A 1 95 ? 0.039 -3.399 4.259 1.00 94.50 95 ARG A CA 1
ATOM 753 C C . ARG A 1 95 ? -1.481 -3.429 4.428 1.00 94.50 95 ARG A C 1
ATOM 755 O O . ARG A 1 95 ? -2.199 -3.591 3.448 1.00 94.50 95 ARG A O 1
ATOM 762 N N . PHE A 1 96 ? -1.975 -3.200 5.648 1.00 94.75 96 PHE A N 1
ATOM 763 C CA . PHE A 1 96 ? -3.418 -3.078 5.888 1.00 94.75 96 PHE A CA 1
ATOM 764 C C . PHE A 1 96 ? -4.043 -1.901 5.141 1.00 94.75 96 PHE A C 1
ATOM 766 O O . PHE A 1 96 ? -5.220 -1.969 4.845 1.00 94.75 96 PHE A O 1
ATOM 773 N N . GLN A 1 97 ? -3.287 -0.857 4.794 1.00 93.69 97 GLN A N 1
ATOM 774 C CA . GLN A 1 97 ? -3.746 0.285 3.991 1.00 93.69 97 GLN A CA 1
ATOM 775 C C . GLN A 1 97 ? -4.179 -0.111 2.581 1.00 93.69 97 GLN A C 1
ATOM 777 O O . GLN A 1 97 ? -5.050 0.536 2.020 1.00 93.69 97 GLN A O 1
ATOM 782 N N . THR A 1 98 ? -3.606 -1.172 2.026 1.00 95.50 98 THR A N 1
ATOM 783 C CA . THR A 1 98 ? -3.847 -1.573 0.643 1.00 95.50 98 THR A CA 1
ATOM 784 C C . THR A 1 98 ? -5.206 -2.268 0.533 1.00 95.50 98 THR A C 1
ATOM 786 O O . THR A 1 98 ? -5.409 -3.267 1.234 1.00 95.50 98 THR A O 1
ATOM 789 N N . PRO A 1 99 ? -6.140 -1.765 -0.296 1.00 96.06 99 PRO A N 1
ATOM 790 C CA . PRO A 1 99 ? -7.446 -2.387 -0.490 1.00 96.06 99 PRO A CA 1
ATOM 791 C C . PRO A 1 99 ? -7.343 -3.812 -1.039 1.00 96.06 99 PRO A C 1
ATOM 793 O O . PRO A 1 99 ? -6.368 -4.173 -1.714 1.00 96.06 99 PRO A O 1
ATOM 796 N N . LEU A 1 100 ? -8.371 -4.622 -0.773 1.00 97.31 100 LEU A N 1
ATOM 797 C CA . LEU A 1 100 ? -8.413 -6.030 -1.173 1.00 97.31 100 LEU A CA 1
ATOM 798 C C . LEU A 1 100 ? -8.194 -6.232 -2.673 1.00 97.31 100 LEU A C 1
ATOM 800 O O . LEU A 1 100 ? -7.491 -7.164 -3.071 1.00 97.31 100 LEU A O 1
ATOM 804 N N . GLU A 1 101 ? -8.797 -5.376 -3.499 1.00 95.06 101 GLU A N 1
ATOM 805 C CA . GLU A 1 101 ? -8.702 -5.479 -4.953 1.00 95.06 101 GLU A CA 1
ATOM 806 C C . GLU A 1 101 ? -7.251 -5.388 -5.436 1.00 95.06 101 GLU A C 1
ATOM 808 O O . GLU A 1 101 ? -6.841 -6.224 -6.234 1.00 95.06 101 GLU A O 1
ATOM 813 N N . PHE A 1 102 ? -6.438 -4.485 -4.876 1.00 95.50 102 PHE A N 1
ATOM 814 C CA . PHE A 1 102 ? -5.034 -4.317 -5.259 1.00 95.50 102 PHE A CA 1
ATOM 815 C C . PHE A 1 102 ? -4.129 -5.395 -4.668 1.00 95.50 102 PHE A C 1
ATOM 817 O O . PHE A 1 102 ? -3.192 -5.833 -5.332 1.00 95.50 102 PHE A O 1
ATOM 824 N N . LEU A 1 103 ? -4.416 -5.878 -3.453 1.00 96.94 103 LEU A N 1
ATOM 825 C CA . LEU A 1 103 ? -3.699 -7.030 -2.894 1.00 96.94 103 LEU A CA 1
ATOM 826 C C . LEU A 1 103 ? -3.845 -8.264 -3.796 1.00 96.94 103 LEU A C 1
ATOM 828 O O . LEU A 1 103 ? -2.873 -8.983 -4.010 1.00 96.94 103 LEU A O 1
ATOM 832 N N . ARG A 1 104 ? -5.034 -8.480 -4.373 1.00 96.81 104 ARG A N 1
ATOM 833 C CA . ARG A 1 104 ? -5.298 -9.586 -5.309 1.00 96.81 104 ARG A CA 1
ATOM 834 C C . ARG A 1 104 ? -4.584 -9.445 -6.652 1.00 96.81 104 ARG A C 1
ATOM 836 O O . ARG A 1 104 ? -4.431 -10.448 -7.337 1.00 96.81 104 ARG A O 1
ATOM 843 N N . GLN A 1 105 ? -4.157 -8.238 -7.022 1.00 94.75 105 GLN A N 1
ATOM 844 C CA . GLN A 1 105 ? -3.374 -8.011 -8.238 1.00 94.75 105 GLN A CA 1
ATOM 845 C C . GLN A 1 105 ? -1.879 -8.301 -8.034 1.00 94.75 105 GLN A C 1
ATOM 847 O O . GLN A 1 105 ? -1.131 -8.322 -9.009 1.00 94.75 105 GLN A O 1
ATOM 852 N N . HIS A 1 106 ? -1.399 -8.477 -6.794 1.00 95.94 106 HIS A N 1
ATOM 853 C CA . HIS A 1 106 ? 0.0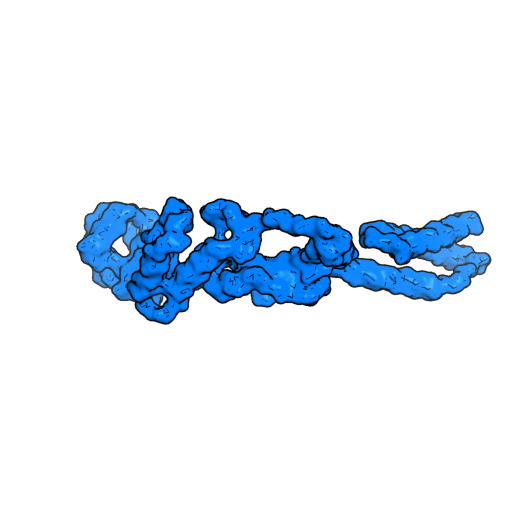24 -8.702 -6.530 1.00 95.94 106 HIS A CA 1
ATOM 854 C C . HIS A 1 106 ? 0.542 -9.933 -7.286 1.00 95.94 106 HIS A C 1
ATOM 856 O O . HIS A 1 106 ? -0.018 -11.021 -7.178 1.00 95.94 106 HIS A O 1
ATOM 862 N N . GLY A 1 107 ? 1.634 -9.758 -8.029 1.00 93.31 107 GLY A N 1
ATOM 863 C CA . GLY A 1 107 ? 2.229 -10.804 -8.854 1.00 93.31 107 GLY A CA 1
ATOM 864 C C . GLY A 1 107 ? 1.590 -10.964 -10.235 1.00 93.31 107 GLY A C 1
ATOM 865 O O . GLY A 1 107 ? 2.094 -11.764 -11.018 1.00 93.31 107 GLY A O 1
ATOM 866 N N . ASN A 1 108 ? 0.538 -10.207 -10.573 1.00 92.94 108 ASN A N 1
ATOM 867 C CA . ASN A 1 108 ? -0.019 -10.235 -11.924 1.00 92.94 108 ASN A CA 1
ATOM 868 C C . ASN A 1 108 ? 0.996 -9.717 -12.934 1.00 92.94 108 ASN A C 1
ATOM 870 O O . ASN A 1 108 ? 1.671 -8.716 -12.701 1.00 92.94 108 ASN A O 1
ATOM 874 N N . GLU A 1 109 ? 1.084 -10.406 -14.064 1.00 91.81 109 GLU A N 1
ATOM 875 C CA . GLU A 1 109 ? 2.076 -10.134 -15.093 1.00 91.81 109 GLU A CA 1
ATOM 876 C C . GLU A 1 109 ? 1.415 -9.587 -16.357 1.00 91.81 109 GLU A C 1
ATOM 878 O O . GLU A 1 109 ? 0.343 -10.041 -16.764 1.00 91.81 109 GLU A O 1
ATOM 883 N N . GLN A 1 110 ? 2.087 -8.647 -17.015 1.00 86.50 110 GLN A N 1
ATOM 884 C CA . GLN A 1 110 ? 1.744 -8.205 -18.360 1.00 86.50 110 GLN A CA 1
ATOM 885 C C . GLN A 1 110 ? 2.923 -8.415 -19.299 1.00 86.50 110 GLN A C 1
ATOM 887 O O . GLN A 1 110 ? 4.035 -7.967 -19.041 1.00 86.50 110 GLN A O 1
ATOM 892 N N . ASN A 1 111 ? 2.664 -9.080 -20.422 1.00 79.94 111 ASN A N 1
ATOM 893 C CA . ASN A 1 111 ? 3.701 -9.442 -21.386 1.00 79.94 111 ASN A CA 1
ATOM 894 C C . ASN A 1 111 ? 4.027 -8.321 -22.383 1.00 79.94 111 ASN A C 1
ATOM 896 O O . ASN A 1 111 ? 4.930 -8.503 -23.201 1.00 79.94 111 ASN A O 1
ATOM 900 N N . ASP A 1 112 ? 3.309 -7.190 -22.352 1.00 77.94 112 ASP A N 1
ATOM 901 C CA . ASP A 1 112 ? 3.662 -6.040 -23.183 1.00 77.94 112 ASP A CA 1
ATOM 902 C C . ASP A 1 112 ? 5.032 -5.515 -22.747 1.00 77.94 112 ASP A C 1
ATOM 904 O O . ASP A 1 112 ? 5.249 -5.090 -21.613 1.00 77.94 112 ASP A O 1
ATOM 908 N N . LYS A 1 113 ? 5.994 -5.599 -23.664 1.00 71.00 113 LYS A N 1
ATOM 909 C CA . LYS A 1 113 ? 7.385 -5.240 -23.399 1.00 71.00 113 LYS A CA 1
ATOM 910 C C . LYS A 1 113 ? 7.678 -3.779 -23.675 1.00 71.00 113 LYS A C 1
ATOM 912 O O . LYS A 1 113 ? 8.834 -3.406 -23.504 1.00 71.00 113 LYS A O 1
ATOM 917 N N . THR A 1 114 ? 6.697 -2.995 -24.113 1.00 68.19 114 THR A N 1
ATOM 918 C CA . THR A 1 114 ? 6.888 -1.631 -24.612 1.00 68.19 114 THR A CA 1
ATOM 919 C C . THR A 1 114 ? 6.326 -0.587 -23.659 1.00 68.19 114 THR A C 1
ATOM 921 O O . THR A 1 114 ? 7.079 0.280 -23.219 1.00 68.19 114 THR A O 1
ATOM 924 N N . LEU A 1 115 ? 5.061 -0.708 -23.258 1.00 72.38 115 LEU A N 1
ATOM 925 C CA . LEU A 1 115 ? 4.397 0.265 -22.391 1.00 72.38 115 LEU A CA 1
ATOM 926 C C . LEU A 1 115 ? 4.199 -0.299 -20.984 1.00 72.38 115 LEU A C 1
ATOM 928 O O . LEU A 1 115 ? 3.785 -1.445 -20.822 1.00 72.38 115 LEU A O 1
ATOM 932 N N . CYS A 1 116 ? 4.523 0.510 -19.973 1.00 76.12 116 CYS A N 1
ATOM 933 C CA . CYS A 1 116 ? 4.122 0.227 -18.599 1.00 76.12 116 CYS A CA 1
ATOM 934 C C . CYS A 1 116 ? 2.601 0.391 -18.498 1.00 76.12 116 CYS A C 1
ATOM 936 O O . CYS A 1 116 ? 2.077 1.365 -19.042 1.00 76.12 116 CYS A O 1
ATOM 938 N N . PRO A 1 117 ? 1.882 -0.515 -17.823 1.00 81.62 117 PRO A N 1
ATOM 939 C CA . PRO A 1 117 ? 0.459 -0.320 -17.599 1.00 81.62 117 PRO A CA 1
ATOM 940 C C . PRO A 1 117 ? 0.247 0.828 -16.596 1.00 81.62 117 PRO A C 1
ATOM 942 O O . PRO A 1 117 ? 0.924 0.887 -15.570 1.00 81.62 117 PRO A O 1
ATOM 945 N N . ASP A 1 118 ? -0.688 1.731 -16.898 1.00 73.25 118 ASP A N 1
ATOM 946 C CA . ASP A 1 118 ? -1.014 2.924 -16.087 1.00 73.25 118 ASP A CA 1
ATOM 947 C C . ASP A 1 118 ? -2.395 2.806 -15.405 1.00 73.25 118 ASP A C 1
ATOM 949 O O . ASP A 1 118 ? -3.026 3.794 -15.034 1.00 73.25 118 ASP A O 1
ATOM 953 N N . ASP A 1 119 ? -2.912 1.588 -15.268 1.00 76.00 119 ASP A N 1
ATOM 954 C CA . ASP A 1 119 ? -4.288 1.309 -14.854 1.00 76.00 119 ASP A CA 1
ATOM 955 C C . ASP A 1 119 ? -4.510 1.292 -13.334 1.00 76.00 119 ASP A C 1
ATOM 957 O O . ASP A 1 119 ? -5.659 1.281 -12.889 1.00 76.00 119 ASP A O 1
ATOM 961 N N . LEU A 1 120 ? -3.442 1.310 -12.528 1.00 78.69 120 LEU A N 1
ATOM 962 C CA . LEU A 1 120 ? -3.525 1.142 -11.075 1.00 78.69 120 LEU A CA 1
ATOM 963 C C . LEU A 1 120 ? -2.928 2.339 -10.306 1.00 78.69 120 LEU A C 1
ATOM 965 O O . LEU A 1 120 ? -1.864 2.841 -10.677 1.00 78.69 120 LEU A O 1
ATOM 969 N N . PRO A 1 121 ? -3.557 2.785 -9.198 1.00 81.69 121 PRO A N 1
ATOM 970 C CA . PRO A 1 121 ? -3.039 3.860 -8.357 1.00 81.69 121 PRO A CA 1
ATOM 971 C C . PRO A 1 121 ? -1.674 3.515 -7.748 1.00 81.69 121 PRO A C 1
ATOM 973 O O . PRO A 1 121 ? -1.502 2.476 -7.104 1.00 81.69 121 PRO A O 1
ATOM 976 N N . CYS A 1 122 ? -0.713 4.435 -7.871 1.00 82.75 122 CYS A N 1
ATOM 977 C CA . CYS A 1 122 ? 0.651 4.236 -7.370 1.00 82.75 122 CYS A CA 1
ATOM 978 C C . CYS A 1 122 ? 0.750 4.158 -5.832 1.00 82.75 122 CYS A C 1
ATOM 980 O O . CYS A 1 122 ? 1.742 3.676 -5.281 1.00 82.75 122 CYS A O 1
ATOM 982 N N . GLU A 1 123 ? -0.284 4.613 -5.122 1.00 88.50 123 GLU A N 1
ATOM 983 C CA . GLU A 1 123 ? -0.365 4.560 -3.661 1.00 88.50 123 GLU A CA 1
ATOM 984 C C . GLU A 1 123 ? -0.473 3.129 -3.113 1.00 88.50 123 GLU A C 1
ATOM 986 O O . GLU A 1 123 ? 0.014 2.864 -2.013 1.00 88.50 123 GLU A O 1
ATOM 991 N N . TYR A 1 124 ? -1.031 2.193 -3.889 1.00 91.75 124 TYR A N 1
ATOM 992 C CA . TYR A 1 124 ? -1.287 0.810 -3.462 1.00 91.75 124 TYR A CA 1
ATOM 993 C C . TYR A 1 124 ? -0.313 -0.212 -4.042 1.00 91.75 124 TYR A C 1
ATOM 995 O O . TYR A 1 124 ? -0.265 -1.361 -3.594 1.00 91.75 124 TYR A O 1
ATOM 1003 N N . GLY A 1 125 ? 0.510 0.199 -4.996 1.00 91.75 125 GLY A N 1
ATOM 1004 C CA . GLY A 1 125 ? 1.486 -0.655 -5.646 1.00 91.75 125 GLY A CA 1
ATOM 1005 C C . GLY A 1 125 ? 2.053 0.008 -6.882 1.00 91.75 125 GLY A C 1
ATOM 1006 O O . GLY A 1 125 ? 1.779 1.168 -7.178 1.00 91.75 125 GLY A O 1
ATOM 1007 N N . SER A 1 126 ? 2.900 -0.710 -7.600 1.00 90.81 126 SER A N 1
ATOM 1008 C CA . SER A 1 126 ? 3.441 -0.230 -8.868 1.00 90.81 126 SER A CA 1
ATOM 1009 C C . SER A 1 126 ? 3.773 -1.406 -9.767 1.00 90.81 126 SER A C 1
ATOM 1011 O O . SER A 1 126 ? 4.177 -2.474 -9.295 1.00 90.81 126 SER A O 1
ATOM 1013 N N . TRP A 1 127 ? 3.632 -1.195 -11.068 1.00 90.31 127 TRP A N 1
ATOM 1014 C CA . TRP A 1 127 ? 4.178 -2.092 -12.070 1.00 90.31 127 TRP A CA 1
ATOM 1015 C C . TRP A 1 127 ? 5.703 -1.995 -12.057 1.00 90.31 127 TRP A C 1
ATOM 1017 O O . TRP A 1 127 ? 6.282 -0.914 -12.154 1.00 90.31 127 TRP A O 1
ATOM 1027 N N . LEU A 1 128 ? 6.360 -3.138 -11.890 1.00 88.44 128 LEU A N 1
ATOM 1028 C CA . LEU A 1 128 ? 7.810 -3.260 -11.910 1.00 88.44 128 LEU A CA 1
ATOM 1029 C C . LEU A 1 128 ? 8.240 -4.005 -13.173 1.00 88.44 128 LEU A C 1
ATOM 1031 O O . LEU A 1 128 ? 7.556 -4.949 -13.576 1.00 88.44 128 LEU A O 1
ATOM 1035 N N . PRO A 1 129 ? 9.380 -3.641 -13.782 1.00 88.19 129 PRO A N 1
ATOM 1036 C CA . PRO A 1 129 ? 9.896 -4.380 -14.921 1.00 88.19 129 PRO A CA 1
ATOM 1037 C C . PRO A 1 129 ? 10.204 -5.820 -14.497 1.00 88.19 129 PRO A C 1
ATOM 1039 O O . PRO A 1 129 ? 10.958 -6.071 -13.550 1.00 88.19 129 PRO A O 1
ATOM 1042 N N . LYS A 1 130 ? 9.625 -6.774 -15.218 1.00 89.25 130 LYS A N 1
ATOM 1043 C CA . LYS A 1 130 ? 9.969 -8.187 -15.140 1.00 89.25 130 LYS A CA 1
ATOM 1044 C C . LYS A 1 130 ? 11.185 -8.418 -16.028 1.00 89.25 130 LYS A C 1
ATOM 1046 O O . LYS A 1 130 ? 11.230 -7.974 -17.173 1.00 89.25 130 LYS A O 1
ATOM 1051 N N . LEU A 1 131 ? 12.194 -9.081 -15.481 1.00 88.38 131 LEU A N 1
ATOM 1052 C CA . LEU A 1 131 ? 13.397 -9.448 -16.218 1.00 88.38 131 LEU A CA 1
ATOM 1053 C C . LEU A 1 131 ? 13.320 -10.916 -16.631 1.00 88.38 131 LEU A C 1
ATOM 1055 O O . LEU A 1 131 ? 12.671 -11.725 -15.964 1.00 88.38 131 LEU A O 1
ATOM 1059 N N . LYS A 1 132 ? 14.009 -11.255 -17.720 1.00 88.56 132 LYS A N 1
ATOM 1060 C CA . LYS A 1 132 ? 14.260 -12.639 -18.116 1.00 88.56 132 LYS A CA 1
ATOM 1061 C C . LYS A 1 132 ? 14.969 -13.376 -16.986 1.00 88.56 132 LYS A C 1
ATOM 1063 O O . LYS A 1 132 ? 15.869 -12.827 -16.355 1.00 88.56 132 LYS A O 1
ATOM 1068 N N . SER A 1 133 ? 14.604 -14.638 -16.797 1.00 89.44 133 SER A N 1
ATOM 1069 C CA . SER A 1 133 ? 15.350 -15.523 -15.904 1.00 89.44 133 SER A CA 1
ATOM 1070 C C . SER A 1 133 ? 16.747 -15.830 -16.452 1.00 89.44 133 SER A C 1
ATOM 1072 O O . SER A 1 133 ? 16.974 -15.786 -17.665 1.00 89.44 133 SER A O 1
ATOM 1074 N N . PHE A 1 134 ? 17.667 -16.232 -15.577 1.00 90.56 134 PHE A N 1
ATOM 1075 C CA . PHE A 1 134 ? 19.000 -16.729 -15.924 1.00 90.56 134 PHE A CA 1
ATOM 1076 C C . PHE A 1 134 ? 18.929 -17.816 -16.995 1.00 90.56 134 PHE A C 1
ATOM 1078 O O . PHE A 1 134 ? 19.591 -17.712 -18.028 1.00 90.56 134 PHE A O 1
ATOM 1085 N N . ARG A 1 135 ? 18.025 -18.785 -16.835 1.00 90.88 135 ARG A N 1
ATOM 1086 C CA . ARG A 1 135 ? 17.815 -19.845 -17.830 1.00 90.88 135 ARG A CA 1
ATOM 1087 C C . ARG A 1 135 ? 17.309 -19.310 -19.171 1.00 90.88 135 ARG A C 1
ATOM 1089 O O . ARG A 1 135 ? 17.785 -19.755 -20.210 1.00 90.88 135 ARG A O 1
ATOM 1096 N N . ALA A 1 136 ? 16.403 -18.328 -19.175 1.00 88.38 136 ALA A N 1
ATOM 1097 C CA . ALA A 1 136 ? 15.953 -17.668 -20.408 1.00 88.38 136 ALA A CA 1
ATOM 1098 C C . ALA A 1 136 ? 17.064 -16.844 -21.088 1.00 88.38 136 ALA A C 1
ATOM 1100 O O . ALA A 1 136 ? 16.970 -16.540 -22.277 1.00 88.38 136 ALA A O 1
ATOM 1101 N N . MET A 1 137 ? 18.126 -16.508 -20.353 1.00 86.81 137 MET A N 1
ATOM 1102 C CA . MET A 1 137 ? 19.359 -15.920 -20.878 1.00 86.81 137 MET A CA 1
ATOM 1103 C C . MET A 1 137 ? 20.421 -16.967 -21.258 1.00 86.81 137 MET A C 1
ATOM 1105 O O . MET A 1 137 ? 21.517 -16.594 -21.668 1.00 86.81 137 MET A O 1
ATOM 1109 N N . GLY A 1 138 ? 20.119 -18.266 -21.145 1.00 90.06 138 GLY A N 1
ATOM 1110 C CA . GLY A 1 138 ? 21.058 -19.356 -21.432 1.00 90.06 138 GLY A CA 1
ATOM 1111 C C . GLY A 1 138 ? 22.049 -19.654 -20.303 1.00 90.06 138 GLY A C 1
ATOM 1112 O O . GLY A 1 138 ? 23.037 -20.347 -20.526 1.00 90.06 138 GLY A O 1
ATOM 1113 N N . ILE A 1 139 ? 21.806 -19.135 -19.098 1.00 90.44 139 ILE A N 1
ATOM 1114 C CA . ILE A 1 139 ? 22.609 -19.393 -17.901 1.00 90.44 139 ILE A CA 1
ATOM 1115 C C . ILE A 1 139 ? 21.917 -20.499 -17.097 1.00 90.44 139 ILE A C 1
ATOM 1117 O O . ILE A 1 139 ? 20.834 -20.301 -16.547 1.00 90.44 139 ILE A O 1
ATOM 1121 N N . GLU A 1 140 ? 22.538 -21.675 -17.016 1.00 91.50 140 GLU A N 1
ATOM 1122 C CA . GLU A 1 140 ? 22.000 -22.849 -16.310 1.00 91.50 140 GLU A CA 1
ATOM 1123 C C . GLU A 1 140 ? 22.216 -22.766 -14.789 1.00 91.50 140 GLU A C 1
ATOM 1125 O O . GLU A 1 140 ? 22.870 -23.608 -14.178 1.00 91.50 140 GLU A O 1
ATOM 1130 N N . ILE A 1 141 ? 21.684 -21.713 -14.171 1.00 92.19 141 ILE A N 1
ATOM 1131 C CA . ILE A 1 141 ? 21.724 -21.487 -12.723 1.00 92.19 141 ILE A CA 1
ATOM 1132 C C . ILE A 1 141 ? 20.303 -21.162 -12.252 1.00 92.19 141 ILE A C 1
ATOM 1134 O O . ILE A 1 141 ? 19.518 -20.554 -12.984 1.00 92.19 141 ILE A O 1
ATOM 1138 N N . ASP A 1 142 ? 19.964 -21.598 -11.041 1.00 88.56 142 ASP A N 1
ATOM 1139 C CA . ASP A 1 142 ? 18.693 -21.260 -10.404 1.00 88.56 142 ASP A CA 1
ATOM 1140 C C . ASP A 1 142 ? 18.692 -19.814 -9.904 1.00 88.56 142 ASP A C 1
ATOM 1142 O O . ASP A 1 142 ? 19.693 -19.314 -9.388 1.00 88.56 142 ASP A O 1
ATOM 1146 N N . GLU A 1 143 ? 17.548 -19.145 -10.041 1.00 87.44 143 GLU A N 1
ATOM 1147 C CA . GLU A 1 143 ? 17.368 -17.806 -9.483 1.00 87.44 143 GLU A CA 1
ATOM 1148 C C . GLU A 1 143 ? 17.458 -17.864 -7.952 1.00 87.44 143 GLU A C 1
ATOM 1150 O O . GLU A 1 143 ? 16.827 -18.728 -7.329 1.00 87.44 143 GLU A O 1
ATOM 1155 N N . PRO A 1 144 ? 18.218 -16.958 -7.313 1.00 87.94 144 PRO A N 1
ATOM 1156 C CA . PRO A 1 144 ? 18.245 -16.888 -5.864 1.00 87.94 144 PRO A CA 1
ATOM 1157 C C . PRO A 1 144 ? 16.864 -16.484 -5.321 1.00 87.94 144 PRO A C 1
ATOM 1159 O O . PRO A 1 144 ? 16.104 -15.776 -5.985 1.00 87.94 144 PRO A O 1
ATOM 1162 N N . PRO A 1 145 ? 16.522 -16.877 -4.083 1.00 86.56 145 PRO A N 1
ATOM 1163 C CA . PRO A 1 145 ? 15.283 -16.435 -3.465 1.00 86.56 145 PRO A CA 1
ATOM 1164 C C . PRO A 1 145 ? 15.291 -14.913 -3.303 1.00 86.56 145 PRO A C 1
ATOM 1166 O O . PRO A 1 145 ? 16.235 -14.323 -2.773 1.00 86.56 145 PRO A O 1
ATOM 1169 N N . HIS A 1 146 ? 14.206 -14.280 -3.738 1.00 87.62 146 HIS A N 1
ATOM 1170 C CA . HIS A 1 146 ? 14.019 -12.843 -3.615 1.00 87.62 146 HIS A CA 1
ATOM 1171 C C . HIS A 1 146 ? 13.053 -12.526 -2.481 1.00 87.62 146 HIS A C 1
ATOM 1173 O O . HIS A 1 146 ? 11.994 -13.145 -2.350 1.00 87.62 146 HIS A O 1
ATOM 1179 N N . PHE A 1 147 ? 13.410 -11.513 -1.698 1.00 93.12 147 PHE A N 1
ATOM 1180 C CA . PHE A 1 147 ? 12.604 -11.016 -0.593 1.00 93.12 147 PHE A CA 1
ATOM 1181 C C . PHE A 1 147 ? 12.176 -9.575 -0.854 1.00 93.12 147 PHE A C 1
ATOM 1183 O O . PHE A 1 147 ? 12.860 -8.824 -1.552 1.00 93.12 147 PHE A O 1
ATOM 1190 N N . MET A 1 148 ? 11.058 -9.185 -0.256 1.00 92.25 148 MET A N 1
ATOM 1191 C CA . MET A 1 148 ? 10.598 -7.804 -0.198 1.00 92.25 148 MET A CA 1
ATOM 1192 C C . MET A 1 148 ? 10.413 -7.361 1.252 1.00 92.25 148 MET A C 1
ATOM 1194 O O . MET A 1 148 ? 10.199 -8.175 2.153 1.00 92.25 148 MET A O 1
ATOM 1198 N N . ALA A 1 149 ? 10.515 -6.054 1.480 1.00 92.50 149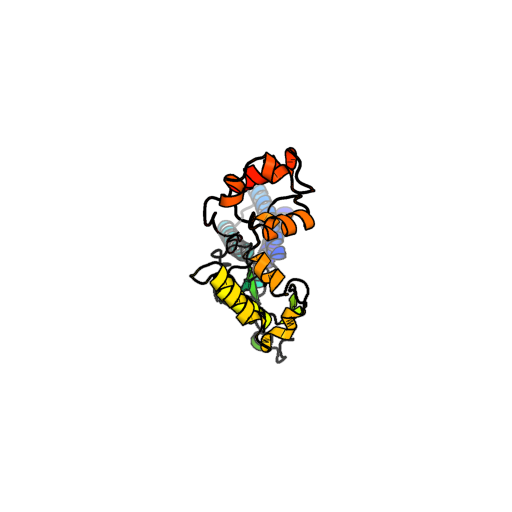 ALA A N 1
ATOM 1199 C CA . ALA A 1 149 ? 10.270 -5.472 2.790 1.00 92.50 149 ALA A CA 1
ATOM 1200 C C . ALA A 1 149 ? 8.770 -5.476 3.115 1.00 92.50 149 ALA A C 1
ATOM 1202 O O . ALA A 1 149 ? 7.933 -5.206 2.251 1.00 92.50 149 ALA A O 1
ATOM 1203 N N . SER A 1 150 ? 8.437 -5.727 4.380 1.00 93.94 150 SER A N 1
ATOM 1204 C CA . SER A 1 150 ? 7.070 -5.648 4.888 1.00 93.94 150 SER A CA 1
ATOM 1205 C C . SER A 1 150 ? 7.043 -5.168 6.344 1.00 93.94 150 SER A C 1
ATOM 1207 O O . SER A 1 150 ? 8.085 -5.171 7.009 1.00 93.94 150 SER A O 1
ATOM 1209 N N . PRO A 1 151 ? 5.864 -4.795 6.876 1.00 92.00 151 PRO A N 1
ATOM 1210 C CA . PRO A 1 151 ? 5.705 -4.455 8.289 1.00 92.00 151 PRO A CA 1
ATOM 1211 C C . PRO A 1 151 ? 6.092 -5.569 9.271 1.00 92.00 151 PRO A C 1
ATOM 1213 O O . PRO A 1 151 ? 6.365 -5.253 10.421 1.00 92.00 151 PRO A O 1
ATOM 1216 N N . VAL A 1 152 ? 6.124 -6.833 8.830 1.00 93.75 152 VAL A N 1
ATOM 1217 C CA . VAL A 1 152 ? 6.492 -8.002 9.655 1.00 93.75 152 VAL A CA 1
ATOM 1218 C C . VAL A 1 152 ? 7.908 -8.515 9.359 1.00 93.75 152 VAL A C 1
ATOM 1220 O O . VAL A 1 152 ? 8.263 -9.633 9.722 1.00 93.75 152 VAL A O 1
ATOM 1223 N N . GLY A 1 153 ? 8.726 -7.702 8.683 1.00 92.38 153 GLY A N 1
ATOM 1224 C CA . GLY A 1 153 ? 10.082 -8.052 8.263 1.00 92.38 153 GLY A CA 1
ATOM 1225 C C . GLY A 1 153 ? 10.174 -8.523 6.805 1.00 92.38 153 GLY A C 1
ATOM 1226 O O . GLY A 1 153 ? 9.250 -8.299 6.016 1.00 92.38 153 GLY A O 1
ATOM 1227 N N . PRO A 1 154 ? 11.311 -9.116 6.402 1.00 94.56 154 PRO A N 1
ATOM 1228 C CA . PRO A 1 154 ? 11.498 -9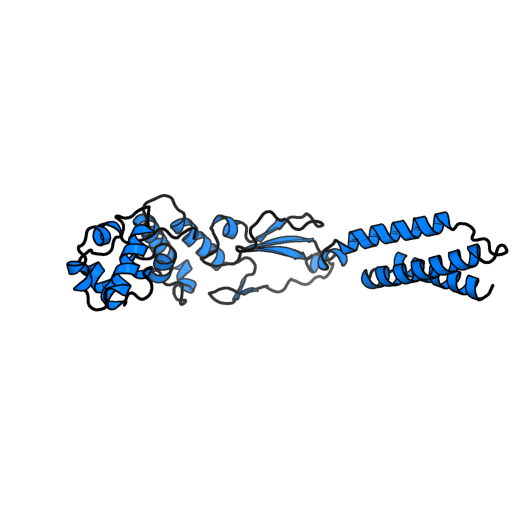.636 5.051 1.00 94.56 154 PRO A CA 1
ATOM 1229 C C . PRO A 1 154 ? 10.562 -10.817 4.775 1.00 94.56 154 PRO A C 1
ATOM 1231 O O . PRO A 1 154 ? 10.518 -11.772 5.546 1.00 94.56 154 PRO A O 1
ATOM 1234 N N . ILE A 1 155 ? 9.852 -10.767 3.653 1.00 95.12 155 ILE A N 1
ATOM 1235 C CA . ILE A 1 155 ? 8.946 -11.829 3.191 1.00 95.12 155 ILE A CA 1
ATOM 1236 C C . ILE A 1 155 ? 9.285 -12.221 1.750 1.00 95.12 155 ILE A C 1
ATOM 1238 O O . ILE A 1 155 ? 9.924 -11.428 1.053 1.00 95.12 155 ILE A O 1
ATOM 1242 N N . PRO A 1 156 ? 8.889 -13.418 1.283 1.00 95.31 156 PRO A N 1
ATOM 1243 C CA . PRO A 1 156 ? 9.037 -13.801 -0.119 1.00 95.31 156 PRO A CA 1
ATOM 1244 C C . PRO A 1 156 ? 8.458 -12.752 -1.080 1.00 95.31 156 PRO A C 1
ATOM 1246 O O . PRO A 1 156 ? 7.470 -12.089 -0.763 1.00 95.31 156 PRO A O 1
ATOM 1249 N N . ARG A 1 157 ? 9.078 -12.588 -2.256 1.00 92.62 157 ARG A N 1
ATOM 1250 C CA . ARG A 1 157 ? 8.683 -11.576 -3.255 1.00 92.62 157 ARG A CA 1
ATOM 1251 C C . ARG A 1 157 ? 7.259 -11.753 -3.794 1.00 92.62 157 ARG A C 1
ATOM 1253 O O . ARG A 1 157 ? 6.681 -10.768 -4.225 1.00 92.62 157 ARG A O 1
ATOM 1260 N N . ASP A 1 158 ? 6.716 -12.966 -3.770 1.00 92.94 158 ASP A N 1
ATOM 1261 C CA . ASP A 1 158 ? 5.318 -13.265 -4.121 1.00 92.94 158 ASP A CA 1
ATOM 1262 C C . ASP A 1 158 ? 4.328 -12.942 -2.981 1.00 92.94 158 ASP A C 1
ATOM 1264 O O . ASP A 1 158 ? 3.139 -13.250 -3.060 1.00 92.94 158 ASP A O 1
ATOM 1268 N N . GLY A 1 159 ? 4.827 -12.359 -1.887 1.00 94.62 159 GLY A N 1
ATOM 1269 C CA . GLY A 1 159 ? 4.080 -12.016 -0.686 1.00 94.62 159 GLY A CA 1
ATOM 1270 C C . GLY A 1 159 ? 3.907 -13.163 0.313 1.00 94.62 159 GLY A C 1
ATOM 1271 O O . GLY A 1 159 ? 3.543 -12.907 1.467 1.00 94.62 159 GLY A O 1
ATOM 1272 N N . GLY A 1 160 ? 4.196 -14.407 -0.084 1.00 95.06 160 GLY A N 1
ATOM 1273 C CA . GLY A 1 160 ? 4.128 -15.595 0.765 1.00 95.06 160 GLY A CA 1
ATOM 1274 C C . GLY A 1 160 ? 2.830 -15.719 1.576 1.00 95.06 160 GLY A C 1
ATOM 1275 O O . GLY A 1 160 ? 1.732 -15.378 1.131 1.00 95.06 160 GLY A O 1
ATOM 1276 N N . ASP A 1 161 ? 2.947 -16.207 2.812 1.00 96.19 161 ASP A N 1
ATOM 1277 C CA . ASP A 1 161 ? 1.796 -16.344 3.713 1.00 96.19 161 ASP A CA 1
ATOM 1278 C C . ASP A 1 161 ? 1.282 -15.003 4.249 1.00 96.19 161 ASP A C 1
ATOM 1280 O O . ASP A 1 161 ? 0.119 -14.903 4.643 1.00 96.19 161 ASP A O 1
ATOM 1284 N N . TYR A 1 162 ? 2.108 -13.955 4.219 1.00 97.31 162 TYR A N 1
ATOM 1285 C CA . TYR A 1 162 ? 1.706 -12.638 4.697 1.00 97.31 162 TYR A CA 1
ATOM 1286 C C . TYR A 1 162 ? 0.693 -11.971 3.758 1.00 97.31 162 TYR A C 1
ATOM 1288 O O . TYR A 1 162 ? -0.291 -11.399 4.227 1.00 97.31 162 TYR A O 1
ATOM 1296 N N . LEU A 1 163 ? 0.857 -12.111 2.437 1.00 97.88 163 LEU A N 1
ATOM 1297 C CA . LEU A 1 163 ? -0.155 -11.668 1.472 1.00 97.88 163 LEU A CA 1
ATOM 1298 C C . LEU A 1 163 ? -1.496 -12.378 1.708 1.00 97.88 163 LEU A C 1
ATOM 1300 O O . LEU A 1 163 ? -2.539 -11.726 1.744 1.00 97.88 163 LEU A O 1
ATOM 1304 N N . LYS A 1 164 ? -1.477 -13.698 1.936 1.00 97.81 164 LYS A N 1
ATOM 1305 C CA . LYS A 1 164 ? -2.695 -14.475 2.232 1.00 97.81 164 LYS A CA 1
ATOM 1306 C C . LYS A 1 164 ? -3.371 -13.995 3.516 1.00 97.81 164 LYS A C 1
ATOM 1308 O O . LYS A 1 164 ? -4.595 -13.876 3.551 1.00 97.81 164 LYS A O 1
ATOM 1313 N N . PHE A 1 165 ? -2.581 -13.697 4.546 1.00 97.88 165 PHE A N 1
ATOM 1314 C CA . PHE A 1 165 ? -3.073 -13.112 5.788 1.00 97.88 165 PHE A CA 1
ATOM 1315 C C . PHE A 1 165 ? -3.743 -11.751 5.542 1.00 97.88 165 PHE A C 1
ATOM 1317 O O . PHE A 1 165 ? -4.894 -11.566 5.934 1.00 97.88 165 PHE A O 1
ATOM 1324 N N . LEU A 1 166 ? -3.085 -10.829 4.829 1.00 97.94 166 LEU A N 1
ATOM 1325 C CA . LEU A 1 166 ? -3.656 -9.516 4.507 1.00 97.94 166 LEU A CA 1
ATOM 1326 C C . LEU A 1 166 ? -4.956 -9.627 3.703 1.00 97.94 166 LEU A C 1
ATOM 1328 O O . LEU A 1 166 ? -5.930 -8.957 4.037 1.00 97.94 166 LEU A O 1
ATOM 1332 N N . ILE A 1 167 ? -4.997 -10.503 2.694 1.00 98.44 167 ILE A N 1
ATOM 1333 C CA . ILE A 1 167 ? -6.207 -10.779 1.907 1.00 98.44 167 ILE A CA 1
ATOM 1334 C C . ILE A 1 167 ? -7.331 -11.294 2.810 1.00 98.44 167 ILE A C 1
ATOM 1336 O O . ILE A 1 167 ? -8.467 -10.846 2.666 1.00 98.44 167 ILE A O 1
ATOM 1340 N N . ALA A 1 168 ? -7.044 -12.203 3.747 1.00 98.19 168 ALA A N 1
ATOM 1341 C CA . ALA A 1 168 ? -8.050 -12.742 4.660 1.00 98.19 168 ALA A CA 1
ATOM 1342 C C . ALA A 1 168 ? -8.638 -11.657 5.577 1.00 98.19 168 ALA A C 1
ATOM 1344 O O . ALA A 1 168 ? -9.859 -11.572 5.718 1.00 98.19 168 ALA A O 1
ATOM 1345 N N . ILE A 1 169 ? -7.787 -10.799 6.148 1.00 98.19 169 ILE A N 1
ATOM 1346 C CA . ILE A 1 169 ? -8.221 -9.677 6.989 1.00 98.19 169 ILE A CA 1
ATOM 1347 C C . ILE A 1 169 ? -9.017 -8.653 6.175 1.00 98.19 169 ILE A C 1
ATOM 1349 O O . ILE A 1 169 ? -10.113 -8.277 6.584 1.00 98.19 169 ILE A O 1
ATOM 1353 N N . ARG A 1 170 ? -8.518 -8.241 5.003 1.00 98.00 170 ARG A N 1
ATOM 1354 C CA . ARG A 1 170 ? -9.226 -7.297 4.127 1.00 98.00 170 ARG A CA 1
ATOM 1355 C C . ARG A 1 170 ? -10.553 -7.853 3.625 1.00 98.00 170 ARG A C 1
ATOM 1357 O O . ARG A 1 170 ? -11.527 -7.120 3.600 1.00 98.00 170 ARG A O 1
ATOM 1364 N N . THR A 1 171 ? -10.631 -9.149 3.327 1.00 98.31 171 THR A N 1
ATOM 1365 C CA . THR A 1 171 ? -11.900 -9.806 2.967 1.00 98.31 171 THR A CA 1
ATOM 1366 C C . THR A 1 171 ? -12.920 -9.727 4.103 1.00 98.31 171 THR A C 1
ATOM 1368 O O . THR A 1 171 ? -14.095 -9.517 3.833 1.00 98.31 171 THR A O 1
ATOM 1371 N N . ALA A 1 172 ? -12.495 -9.868 5.362 1.00 97.81 172 ALA A N 1
ATOM 1372 C CA . ALA A 1 172 ? -13.386 -9.715 6.513 1.00 97.81 172 ALA A CA 1
ATOM 1373 C C . ALA A 1 172 ? -13.798 -8.249 6.751 1.00 97.81 172 ALA A C 1
ATOM 1375 O O . ALA A 1 172 ? -14.958 -7.980 7.050 1.00 97.81 172 ALA A O 1
ATOM 1376 N N . ALA A 1 173 ? -12.864 -7.305 6.595 1.00 97.56 173 ALA A N 1
ATOM 1377 C CA . ALA A 1 173 ? -13.113 -5.877 6.794 1.00 97.56 173 ALA A CA 1
ATOM 1378 C C . ALA A 1 173 ? -14.010 -5.262 5.701 1.00 97.56 173 ALA A C 1
ATOM 1380 O O . ALA A 1 173 ? -14.861 -4.428 5.998 1.00 97.56 173 ALA A O 1
ATOM 1381 N N . GLU A 1 174 ? -13.832 -5.681 4.448 1.00 97.56 174 GLU A N 1
ATOM 1382 C CA . GLU A 1 174 ? -14.560 -5.184 3.268 1.00 97.56 174 GLU A CA 1
ATOM 1383 C C . GLU A 1 174 ? -15.828 -6.001 2.956 1.00 97.56 174 GLU A C 1
ATOM 1385 O O . GLU A 1 174 ? -16.482 -5.762 1.944 1.00 97.56 174 GLU A O 1
ATOM 1390 N N . ALA A 1 175 ? -16.185 -6.979 3.796 1.00 96.19 175 ALA A N 1
ATOM 1391 C CA . ALA A 1 175 ? -17.411 -7.758 3.631 1.00 96.19 175 ALA A CA 1
ATOM 1392 C C . ALA A 1 175 ? -18.672 -6.892 3.796 1.00 96.19 175 ALA A C 1
ATOM 1394 O O . ALA A 1 175 ? -18.655 -5.846 4.439 1.00 96.19 175 ALA A O 1
ATOM 1395 N N . GLU A 1 176 ? -19.804 -7.358 3.274 1.00 93.69 176 GLU A N 1
ATOM 1396 C CA . GLU A 1 176 ? -21.102 -6.764 3.601 1.00 93.69 176 GLU A CA 1
ATOM 1397 C C . GLU A 1 176 ? -21.515 -7.130 5.038 1.00 93.69 176 GLU A C 1
ATOM 1399 O O . GLU A 1 176 ? -21.291 -8.255 5.492 1.00 93.69 176 GLU A O 1
ATOM 1404 N N . GLY A 1 177 ? -22.142 -6.195 5.759 1.00 91.69 177 GLY A N 1
ATOM 1405 C CA . GLY A 1 177 ? -22.669 -6.432 7.108 1.00 91.69 177 GLY A CA 1
ATOM 1406 C C . GLY A 1 177 ? -22.456 -5.266 8.073 1.00 91.69 177 GLY A C 1
ATOM 1407 O O . GLY A 1 177 ? -21.934 -4.208 7.716 1.00 91.69 177 GLY A O 1
ATOM 1408 N N . THR A 1 178 ? -22.866 -5.459 9.327 1.00 93.38 178 THR A N 1
ATOM 1409 C CA . THR A 1 178 ? -22.646 -4.465 10.390 1.00 93.38 178 THR A CA 1
ATOM 1410 C C . THR A 1 178 ? -21.163 -4.372 10.758 1.00 93.38 178 THR A C 1
ATOM 1412 O O . THR A 1 178 ? -20.384 -5.292 10.492 1.00 93.38 178 THR A O 1
ATOM 1415 N N . ILE A 1 179 ? -20.738 -3.268 11.387 1.00 94.12 179 ILE A N 1
ATOM 1416 C CA . ILE A 1 179 ? -19.349 -3.135 11.863 1.00 94.12 179 ILE A CA 1
ATOM 1417 C C . ILE A 1 179 ? -19.005 -4.269 12.840 1.00 94.12 179 ILE A C 1
ATOM 1419 O O . ILE A 1 179 ? -17.933 -4.860 12.738 1.00 94.12 179 ILE A O 1
ATOM 1423 N N . GLN A 1 180 ? -19.933 -4.635 13.730 1.00 93.81 180 GLN A N 1
ATOM 1424 C CA . GLN A 1 180 ? -19.739 -5.747 14.665 1.00 93.81 180 GLN A CA 1
ATOM 1425 C C . GLN A 1 180 ? -19.471 -7.071 13.940 1.00 93.81 180 GLN A C 1
ATOM 1427 O O . GLN A 1 180 ? -18.488 -7.734 14.244 1.00 93.81 180 GLN A O 1
ATOM 1432 N N . GLN A 1 181 ? -20.293 -7.432 12.948 1.00 96.25 181 GLN A N 1
ATOM 1433 C CA . GLN A 1 181 ? -20.119 -8.682 12.196 1.00 96.25 181 GLN A CA 1
ATOM 1434 C C . GLN A 1 181 ? -18.750 -8.753 11.508 1.00 96.25 181 GLN A C 1
ATOM 1436 O O . GLN A 1 181 ? -18.116 -9.807 11.475 1.00 96.25 181 GLN A O 1
ATOM 1441 N N . ARG A 1 182 ? -18.274 -7.621 10.983 1.00 97.31 182 ARG A N 1
ATOM 1442 C CA . ARG A 1 182 ? -16.961 -7.519 10.336 1.00 97.31 182 ARG A CA 1
ATOM 1443 C C . ARG A 1 182 ? -15.812 -7.596 11.338 1.00 97.31 182 ARG A C 1
ATOM 1445 O O . ARG A 1 182 ? -14.826 -8.279 11.070 1.00 97.31 182 ARG A O 1
ATOM 1452 N N . ARG A 1 183 ? -15.947 -6.964 12.509 1.00 96.75 183 ARG A N 1
ATOM 1453 C CA . ARG A 1 183 ? -14.999 -7.112 13.628 1.00 96.75 183 ARG A CA 1
ATOM 1454 C C . ARG A 1 183 ? -14.910 -8.569 14.082 1.00 96.75 183 ARG A C 1
ATOM 1456 O O . ARG A 1 183 ? -13.809 -9.108 14.109 1.00 96.75 183 ARG A O 1
ATOM 1463 N N . ASP A 1 184 ? -16.043 -9.230 14.313 1.00 97.25 184 ASP A N 1
ATOM 1464 C CA . ASP A 1 184 ? -16.092 -10.648 14.696 1.00 97.25 184 ASP A CA 1
ATOM 1465 C C . ASP A 1 184 ? -15.424 -11.538 13.633 1.00 97.25 184 ASP A C 1
ATOM 1467 O O . ASP A 1 184 ? -14.696 -12.481 13.950 1.00 97.25 184 ASP A O 1
ATOM 1471 N N . ALA A 1 185 ? -15.619 -11.221 12.348 1.00 97.88 185 ALA A N 1
ATOM 1472 C CA . ALA A 1 185 ? -14.965 -11.927 11.252 1.00 97.88 185 ALA A CA 1
ATOM 1473 C C . ALA A 1 185 ? -13.439 -11.722 11.246 1.00 97.88 185 ALA A C 1
ATOM 1475 O O . ALA A 1 185 ? -12.705 -12.688 11.021 1.00 97.88 185 ALA A O 1
ATOM 1476 N N . ILE A 1 186 ? -12.946 -10.507 11.518 1.00 97.62 186 ILE A N 1
ATOM 1477 C CA . ILE A 1 186 ? -11.508 -10.229 11.685 1.00 97.62 186 ILE A CA 1
ATOM 1478 C C . ILE A 1 186 ? -10.953 -11.023 12.869 1.00 97.62 186 ILE A C 1
ATOM 1480 O O . ILE A 1 186 ? -9.935 -11.701 12.718 1.00 97.62 186 ILE A O 1
ATOM 1484 N N . GLU A 1 187 ? -11.629 -10.991 14.018 1.00 97.19 187 GLU A N 1
ATOM 1485 C CA . GLU A 1 187 ? -11.241 -11.741 15.216 1.00 97.19 187 GLU A CA 1
ATOM 1486 C C . GLU A 1 187 ? -11.139 -13.242 14.918 1.00 97.19 187 GLU A C 1
ATOM 1488 O O . GLU A 1 187 ? -10.129 -13.880 15.229 1.00 97.19 187 GLU A O 1
ATOM 1493 N N . ALA A 1 188 ? -12.129 -13.794 14.213 1.00 97.19 188 ALA A N 1
ATOM 1494 C CA . ALA A 1 188 ? -12.139 -15.190 13.793 1.00 97.19 188 ALA A CA 1
ATOM 1495 C C . ALA A 1 188 ? -11.013 -15.536 12.803 1.00 97.19 188 ALA A C 1
ATOM 1497 O O . ALA A 1 188 ? -10.526 -16.669 12.815 1.00 97.19 188 ALA A O 1
ATOM 1498 N N . GLN A 1 189 ? -10.585 -14.604 11.940 1.00 96.19 189 GLN A N 1
ATOM 1499 C CA . GLN A 1 189 ? -9.403 -14.808 11.098 1.00 96.19 189 GLN A CA 1
ATOM 1500 C C . GLN A 1 189 ? -8.135 -14.807 11.944 1.00 96.19 189 GLN A C 1
ATOM 1502 O O . GLN A 1 189 ? -7.363 -15.758 11.864 1.00 96.19 189 GLN A O 1
ATOM 1507 N N . VAL A 1 190 ? -7.935 -13.784 12.775 1.00 94.94 190 VAL A N 1
ATOM 1508 C CA . VAL A 1 190 ? -6.746 -13.619 13.624 1.00 94.94 190 VAL A CA 1
ATOM 1509 C C . VAL A 1 190 ? -6.553 -14.804 14.576 1.00 94.94 190 VAL A C 1
ATOM 1511 O O . VAL A 1 190 ? -5.424 -15.239 14.784 1.00 94.94 190 VAL A O 1
ATOM 1514 N N . ALA A 1 191 ? -7.637 -15.395 15.081 1.00 95.44 191 ALA A N 1
ATOM 1515 C CA . ALA A 1 191 ? -7.589 -16.574 15.945 1.00 95.44 191 ALA A CA 1
ATOM 1516 C C . ALA A 1 191 ? -7.088 -17.860 15.249 1.00 95.44 191 ALA A C 1
ATOM 1518 O O . ALA A 1 191 ? -6.837 -18.866 15.919 1.00 95.44 191 ALA A O 1
ATOM 1519 N N . ARG A 1 192 ? -6.949 -17.879 13.915 1.00 96.00 192 ARG A N 1
ATOM 1520 C CA . ARG A 1 192 ? -6.508 -19.075 13.184 1.00 96.00 192 ARG A CA 1
ATOM 1521 C C . ARG A 1 192 ? -5.022 -19.359 13.451 1.00 96.00 192 ARG A C 1
ATOM 1523 O O . ARG A 1 192 ? -4.189 -18.497 13.174 1.00 96.00 192 ARG A O 1
ATOM 1530 N N . PRO A 1 193 ? -4.644 -20.592 13.851 1.00 94.88 193 PRO A N 1
ATOM 1531 C CA . PRO A 1 193 ? -3.257 -20.928 14.191 1.00 94.88 193 PRO A CA 1
ATOM 1532 C C . PRO A 1 193 ? -2.234 -20.652 13.083 1.00 94.88 193 PRO A C 1
ATOM 1534 O O . PRO A 1 193 ? -1.098 -20.290 13.368 1.00 94.88 193 PRO A O 1
ATOM 1537 N N . GLN A 1 194 ? -2.636 -20.773 11.814 1.00 95.44 194 GLN A N 1
ATOM 1538 C CA . GLN A 1 194 ? -1.777 -20.480 10.659 1.00 95.44 194 GLN A CA 1
ATOM 1539 C C . GLN A 1 194 ? -1.263 -19.029 10.621 1.00 95.44 194 GLN A C 1
ATOM 1541 O O . GLN A 1 194 ? -0.226 -18.765 10.016 1.00 95.44 194 GLN A O 1
ATOM 1546 N N . TRP A 1 195 ? -1.952 -18.093 11.283 1.00 95.56 195 TRP A N 1
ATOM 1547 C CA . TRP A 1 195 ? -1.577 -16.678 11.338 1.00 95.56 195 TRP A CA 1
ATOM 1548 C C . TRP A 1 195 ? -0.822 -16.289 12.608 1.00 95.56 195 TRP A C 1
ATOM 1550 O O . TRP A 1 195 ? -0.391 -15.142 12.716 1.00 95.56 195 TRP A O 1
ATOM 1560 N N . ALA A 1 196 ? -0.584 -17.234 13.525 1.00 92.75 196 ALA A N 1
ATOM 1561 C CA . ALA A 1 196 ? 0.046 -16.972 14.821 1.00 92.75 196 ALA A CA 1
ATOM 1562 C C . ALA A 1 196 ? 1.402 -16.246 14.709 1.00 92.75 196 ALA A C 1
ATOM 1564 O O . ALA A 1 196 ? 1.737 -15.413 15.548 1.00 92.75 196 ALA A O 1
ATOM 1565 N N . GLN A 1 197 ? 2.164 -16.526 13.645 1.00 92.44 197 GLN A N 1
ATOM 1566 C CA . GLN A 1 197 ? 3.444 -15.867 13.365 1.00 92.44 197 GLN A CA 1
ATOM 1567 C C . GLN A 1 197 ? 3.318 -14.357 13.096 1.00 92.44 197 GLN A C 1
ATOM 1569 O O . GLN A 1 197 ? 4.237 -13.606 13.408 1.00 92.44 197 GLN A O 1
ATOM 1574 N N . PHE A 1 198 ? 2.190 -13.900 12.545 1.00 93.69 198 PHE A N 1
ATOM 1575 C CA . PHE A 1 198 ? 1.952 -12.486 12.248 1.00 93.69 198 PHE A CA 1
ATOM 1576 C C . PHE A 1 198 ? 1.276 -11.780 13.416 1.00 93.69 198 PHE A C 1
ATOM 1578 O O . PHE A 1 198 ? 1.599 -10.639 13.720 1.00 93.69 198 PHE A O 1
ATOM 1585 N N . THR A 1 199 ? 0.370 -12.463 14.111 1.00 90.25 199 THR A N 1
ATOM 1586 C CA . THR A 1 199 ? -0.447 -11.875 15.182 1.00 90.25 199 THR A CA 1
ATOM 1587 C C . THR A 1 199 ? 0.332 -11.656 16.481 1.00 90.25 199 THR A C 1
ATOM 1589 O O . THR A 1 199 ? -0.172 -11.021 17.400 1.00 90.25 199 THR A O 1
ATOM 1592 N N . ALA A 1 200 ? 1.561 -12.171 16.569 1.00 87.31 200 ALA A N 1
ATOM 1593 C CA . ALA A 1 200 ? 2.516 -11.846 17.628 1.00 87.31 200 ALA A CA 1
ATOM 1594 C C . ALA A 1 200 ? 3.313 -10.554 17.348 1.00 87.31 200 ALA A C 1
ATOM 1596 O O . ALA A 1 200 ? 4.079 -10.108 18.203 1.00 87.31 200 ALA A O 1
ATOM 1597 N N . HIS A 1 201 ? 3.165 -9.960 16.160 1.00 89.12 201 HIS A N 1
ATOM 1598 C CA . HIS A 1 201 ? 3.894 -8.762 15.766 1.00 89.12 201 HIS A CA 1
ATOM 1599 C C . HIS A 1 201 ? 3.182 -7.486 16.258 1.00 89.12 201 HIS A C 1
ATOM 1601 O O . HIS A 1 201 ? 1.963 -7.363 16.111 1.00 89.12 201 HIS A O 1
ATOM 1607 N N . PRO A 1 202 ? 3.910 -6.486 16.792 1.00 88.81 202 PRO A N 1
ATOM 1608 C CA . PRO A 1 202 ? 3.329 -5.180 17.082 1.00 88.81 202 PRO A CA 1
ATOM 1609 C C . PRO A 1 202 ? 2.695 -4.557 15.831 1.00 88.81 202 PRO A C 1
ATOM 1611 O O . PRO A 1 202 ? 3.332 -4.485 14.780 1.00 88.81 202 PRO A O 1
ATOM 1614 N N . GLY A 1 203 ? 1.457 -4.083 15.951 1.00 88.00 203 GLY A N 1
ATOM 1615 C CA . GLY A 1 203 ? 0.645 -3.589 14.834 1.00 88.00 203 GLY A CA 1
ATOM 1616 C C . GLY A 1 203 ? -0.327 -4.628 14.263 1.00 88.00 203 GLY A C 1
ATOM 1617 O O . GLY A 1 203 ? -1.180 -4.264 13.456 1.00 88.00 203 GLY A O 1
ATOM 1618 N N . HIS A 1 204 ? -0.227 -5.890 14.693 1.00 93.50 204 HIS A N 1
ATOM 1619 C CA . HIS A 1 204 ? -1.004 -7.022 14.171 1.00 93.50 204 HIS A CA 1
ATOM 1620 C C . HIS A 1 204 ? -1.779 -7.767 15.262 1.00 93.50 204 HIS A C 1
ATOM 1622 O O . HIS A 1 204 ? -2.313 -8.851 15.015 1.00 93.50 204 HIS A O 1
ATOM 1628 N N . TYR A 1 205 ? -1.868 -7.191 16.462 1.00 94.62 205 TYR A N 1
ATOM 1629 C CA . TYR A 1 205 ? -2.798 -7.674 17.476 1.00 94.62 205 TYR A CA 1
ATOM 1630 C C . TYR A 1 205 ? -4.238 -7.435 17.025 1.00 94.62 205 TYR A C 1
ATOM 1632 O O . TYR A 1 205 ? -4.531 -6.494 16.285 1.00 94.62 205 TYR A O 1
ATOM 1640 N N . VAL A 1 206 ? -5.149 -8.296 17.472 1.00 95.00 206 VAL A N 1
ATOM 1641 C CA . VAL A 1 206 ? -6.545 -8.272 17.027 1.00 95.00 206 VAL A CA 1
ATOM 1642 C C . VAL A 1 206 ? -7.234 -6.932 17.302 1.00 95.00 206 VAL A C 1
ATOM 1644 O O . VAL A 1 206 ? -7.913 -6.400 16.429 1.00 95.00 206 VAL A O 1
ATOM 1647 N N . ASP A 1 207 ? -6.989 -6.347 18.474 1.00 93.62 207 ASP A N 1
ATOM 1648 C CA . ASP A 1 207 ? -7.494 -5.036 18.873 1.00 93.62 207 ASP A CA 1
ATOM 1649 C C . ASP A 1 207 ? -6.936 -3.931 17.975 1.00 93.62 207 ASP A C 1
ATOM 1651 O O . ASP A 1 207 ? -7.688 -3.077 17.528 1.00 93.62 207 ASP A O 1
ATOM 1655 N N . GLN A 1 208 ? -5.652 -3.993 17.623 1.00 94.62 208 GLN A N 1
ATOM 1656 C CA . GLN A 1 208 ? -5.012 -3.021 16.735 1.00 94.62 208 GLN A CA 1
ATOM 1657 C C . GLN A 1 208 ? -5.522 -3.110 15.295 1.00 94.62 208 GLN A C 1
ATOM 1659 O O . GLN A 1 208 ? -5.701 -2.080 14.649 1.00 94.62 208 GLN A O 1
ATOM 1664 N N . ILE A 1 209 ? -5.771 -4.321 14.790 1.00 95.88 209 ILE A N 1
ATOM 1665 C CA . ILE A 1 209 ? -6.342 -4.530 13.454 1.00 95.88 209 ILE A CA 1
ATOM 1666 C C . ILE A 1 209 ? -7.794 -4.036 13.428 1.00 95.88 209 ILE A C 1
ATOM 1668 O O . ILE A 1 209 ? -8.178 -3.297 12.520 1.00 95.88 209 ILE A O 1
ATOM 1672 N N . CYS A 1 210 ? -8.593 -4.395 14.436 1.00 95.81 210 CYS A N 1
ATOM 1673 C CA . CYS A 1 210 ? -9.965 -3.913 14.563 1.00 95.81 210 CYS A CA 1
ATOM 1674 C C . CYS A 1 210 ? -10.015 -2.391 14.732 1.00 95.81 210 CYS A C 1
ATOM 1676 O O . CYS A 1 210 ? -10.799 -1.751 14.047 1.00 95.81 210 CYS A O 1
ATOM 1678 N N . ASP A 1 211 ? -9.167 -1.795 15.569 1.00 94.25 211 ASP A N 1
ATOM 1679 C CA . ASP A 1 211 ? -9.101 -0.341 15.768 1.00 94.25 211 ASP A CA 1
ATOM 1680 C C . ASP A 1 211 ? -8.545 0.390 14.548 1.00 94.25 211 ASP A C 1
ATOM 1682 O O . ASP A 1 211 ? -8.864 1.559 14.329 1.00 94.25 211 ASP A O 1
ATOM 1686 N N . TYR A 1 212 ? -7.735 -0.286 13.729 1.00 94.88 212 TYR A N 1
ATOM 1687 C CA . TYR A 1 212 ? -7.389 0.222 12.418 1.00 94.88 212 TYR A CA 1
ATOM 1688 C C . TYR A 1 212 ? -8.685 0.376 11.614 1.00 94.88 212 TYR A C 1
ATOM 1690 O O . TYR A 1 212 ? -9.093 1.511 11.390 1.00 94.88 212 TYR A O 1
ATOM 1698 N N . PHE A 1 213 ? -9.364 -0.692 11.201 1.00 95.88 213 PHE A N 1
ATOM 1699 C CA . PHE A 1 213 ? -10.523 -0.573 10.296 1.00 95.88 213 PHE A CA 1
ATOM 1700 C C . PHE A 1 213 ? -11.751 0.105 10.920 1.00 95.88 213 PHE A C 1
ATOM 1702 O O . PHE A 1 213 ? -12.465 0.837 10.237 1.00 95.88 213 PHE A O 1
ATOM 1709 N N . PHE A 1 214 ? -11.966 -0.122 12.213 1.00 95.75 214 PHE A N 1
ATOM 1710 C CA . PHE A 1 214 ? -13.181 0.211 12.950 1.00 95.75 214 PHE A CA 1
ATOM 1711 C C . PHE A 1 214 ? -12.878 0.862 14.309 1.00 95.75 214 PHE A C 1
ATOM 1713 O O . PHE A 1 214 ? -13.256 0.317 15.357 1.00 95.75 214 PHE A O 1
ATOM 1720 N N . PRO A 1 215 ? -12.182 2.015 14.343 1.00 94.31 215 PRO A N 1
ATOM 1721 C CA . PRO A 1 215 ? -11.874 2.670 15.602 1.00 94.31 215 PRO A CA 1
ATOM 1722 C C . PRO A 1 215 ? -13.153 3.112 16.302 1.00 94.31 215 PRO A C 1
ATOM 1724 O O . PRO A 1 215 ? -14.142 3.493 15.671 1.00 94.31 215 PRO A O 1
ATOM 1727 N N . THR A 1 216 ? -13.109 3.136 17.631 1.00 93.69 216 THR A N 1
ATOM 1728 C CA . THR A 1 216 ? -14.152 3.807 18.410 1.00 93.69 216 THR A CA 1
ATOM 1729 C C . THR A 1 216 ? -14.236 5.284 18.020 1.00 93.69 216 THR A C 1
ATOM 1731 O O . THR A 1 216 ? -13.206 5.931 17.833 1.00 93.69 216 THR A O 1
ATOM 1734 N N . PHE A 1 217 ? -15.435 5.859 17.971 1.00 94.38 217 PHE A N 1
ATOM 1735 C CA . PHE A 1 217 ? -15.625 7.280 17.684 1.00 94.38 217 PHE A CA 1
ATOM 1736 C C . PHE A 1 217 ? -14.739 8.160 18.579 1.00 94.38 217 PHE A C 1
ATOM 1738 O O . PHE A 1 217 ? -13.998 9.018 18.088 1.00 94.38 217 PHE A O 1
ATOM 1745 N N . LEU A 1 218 ? -14.749 7.882 19.885 1.00 93.06 218 LEU A N 1
ATOM 1746 C CA . LEU A 1 218 ? -13.994 8.629 20.887 1.00 93.06 218 LEU A CA 1
ATOM 1747 C C . LEU A 1 218 ? -12.474 8.604 20.653 1.00 93.06 218 LEU A C 1
ATOM 1749 O O . LEU A 1 218 ? -11.814 9.608 20.914 1.00 93.06 218 LEU A O 1
ATOM 1753 N N . SER A 1 219 ? -11.905 7.510 20.129 1.00 90.75 219 SER A N 1
ATOM 1754 C CA . SER A 1 219 ? -10.463 7.451 19.832 1.00 90.75 219 SER A CA 1
ATOM 1755 C C . SER A 1 219 ? -10.058 8.315 18.635 1.00 90.75 219 SER A C 1
ATOM 1757 O O . SER A 1 219 ? -8.881 8.648 18.498 1.00 90.75 219 SER A O 1
ATOM 1759 N N . THR A 1 220 ? -11.016 8.748 17.808 1.00 90.94 220 THR A N 1
ATOM 1760 C CA . THR A 1 220 ? -10.760 9.670 16.689 1.00 90.94 220 THR A CA 1
ATOM 1761 C C . THR A 1 220 ? -10.770 11.146 17.093 1.00 90.94 220 THR A C 1
ATOM 1763 O O . THR A 1 220 ? -10.362 12.004 16.311 1.00 90.94 220 THR A O 1
ATOM 1766 N N . VAL A 1 221 ? -11.197 11.468 18.319 1.00 91.19 221 VAL A N 1
ATOM 1767 C CA . VAL A 1 221 ? -11.237 12.846 18.823 1.00 91.19 221 VAL A CA 1
ATOM 1768 C C . VAL A 1 221 ? -9.843 13.259 19.294 1.00 91.19 221 VAL A C 1
ATOM 1770 O O . VAL A 1 221 ? -9.329 12.789 20.311 1.00 91.19 221 VAL A O 1
ATOM 1773 N N . THR A 1 222 ? -9.213 14.179 18.563 1.00 86.94 222 THR A N 1
ATOM 1774 C CA . THR A 1 222 ? -7.842 14.613 18.855 1.00 86.94 222 THR A CA 1
ATOM 1775 C C . THR A 1 222 ? -7.717 15.215 20.259 1.00 86.94 222 THR A C 1
ATOM 1777 O O . THR A 1 222 ? -8.463 16.121 20.630 1.00 86.94 222 THR A O 1
ATOM 1780 N N . ALA A 1 223 ? -6.697 14.771 21.001 1.00 89.81 223 ALA A N 1
ATOM 1781 C CA . ALA A 1 223 ? -6.372 15.208 22.364 1.00 89.81 223 ALA A CA 1
ATOM 1782 C C . ALA A 1 223 ? -7.389 14.819 23.456 1.00 89.81 223 ALA A C 1
ATOM 1784 O O . ALA A 1 223 ? -7.286 15.321 24.577 1.00 89.81 223 ALA A O 1
ATOM 1785 N N . LEU A 1 224 ? -8.325 13.903 23.177 1.00 90.94 224 LEU A N 1
ATOM 1786 C CA . LEU A 1 224 ? -9.172 13.316 24.213 1.00 90.94 224 LEU A CA 1
ATOM 1787 C C . LEU A 1 224 ? -8.350 12.334 25.075 1.00 90.94 224 LEU A C 1
ATOM 1789 O O . LEU A 1 224 ? -7.777 11.382 24.538 1.00 90.94 224 LEU A O 1
ATOM 1793 N N . PRO A 1 225 ? -8.241 12.531 26.404 1.00 91.62 225 PRO A N 1
ATOM 1794 C CA . PRO A 1 225 ? -7.433 11.647 27.237 1.00 91.62 225 PRO A CA 1
ATOM 1795 C C . PRO A 1 225 ? -8.016 10.232 27.295 1.00 91.62 225 PRO A C 1
ATOM 1797 O O . PRO A 1 225 ? -9.214 10.056 27.501 1.00 91.62 225 PRO A O 1
ATOM 1800 N N . ARG A 1 226 ? -7.159 9.204 27.236 1.00 89.62 226 ARG A N 1
ATOM 1801 C CA . ARG A 1 226 ? -7.591 7.791 27.273 1.00 89.62 226 ARG A CA 1
ATOM 1802 C C . ARG A 1 226 ? -8.476 7.455 28.481 1.00 89.62 226 ARG A C 1
ATOM 1804 O O . ARG A 1 226 ? -9.451 6.733 28.339 1.00 89.62 226 ARG A O 1
ATOM 1811 N N . LYS A 1 227 ? -8.177 8.020 29.659 1.00 92.19 227 LYS A N 1
ATOM 1812 C CA . LYS A 1 227 ? -9.004 7.842 30.870 1.00 92.19 227 LYS A CA 1
ATOM 1813 C C . LYS A 1 227 ? -10.423 8.396 30.698 1.00 92.19 227 LYS A C 1
ATOM 1815 O O . LYS A 1 227 ? -11.366 7.824 31.227 1.00 92.19 227 LYS A O 1
ATOM 1820 N N . THR A 1 228 ? -10.559 9.500 29.970 1.00 93.38 228 THR A N 1
ATOM 1821 C CA . THR A 1 228 ? -11.844 10.128 29.652 1.00 93.38 228 THR A CA 1
ATOM 1822 C C . THR A 1 228 ? -12.626 9.272 28.662 1.00 93.38 228 THR A C 1
ATOM 1824 O O . THR A 1 228 ? -13.805 9.039 28.890 1.00 93.38 228 THR A O 1
ATOM 1827 N N . VAL A 1 229 ? -11.960 8.737 27.630 1.00 92.19 229 VAL A N 1
ATOM 1828 C CA . VAL A 1 229 ? -12.564 7.791 26.674 1.00 92.19 229 VAL A CA 1
ATOM 1829 C C . VAL A 1 229 ? -13.180 6.596 27.402 1.00 92.19 229 VAL A C 1
ATOM 1831 O O . VAL A 1 229 ? -14.349 6.290 27.192 1.00 92.19 229 VAL A O 1
ATOM 1834 N N . THR A 1 230 ? -12.422 5.960 28.301 1.00 91.62 230 THR A N 1
ATOM 1835 C CA . THR A 1 230 ? -12.913 4.820 29.090 1.00 91.62 230 THR A CA 1
ATOM 1836 C C . THR A 1 230 ? -14.109 5.206 29.962 1.00 91.62 230 THR A C 1
ATOM 1838 O O . THR A 1 230 ? -15.131 4.533 29.907 1.00 91.62 230 THR A O 1
ATOM 1841 N N . ALA A 1 231 ? -14.026 6.320 30.696 1.00 93.50 231 ALA A N 1
ATOM 1842 C CA . ALA A 1 231 ? -15.116 6.771 31.562 1.00 93.50 231 ALA A CA 1
ATOM 1843 C C . ALA A 1 231 ? -16.405 7.105 30.786 1.00 93.50 231 ALA A C 1
ATOM 1845 O O . ALA A 1 231 ? -17.502 6.850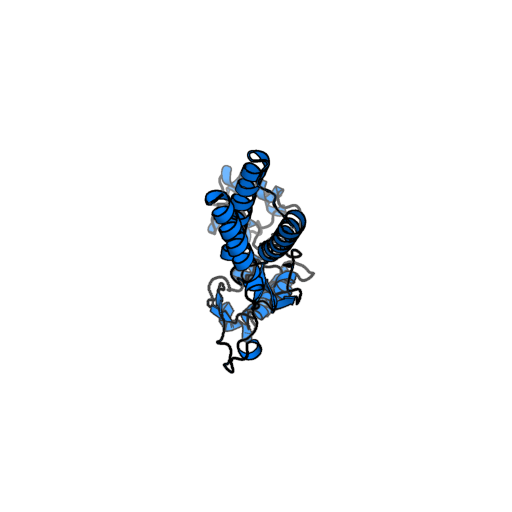 31.273 1.00 93.50 231 ALA A O 1
ATOM 1846 N N . MET A 1 232 ? -16.286 7.678 29.584 1.00 94.50 232 MET A N 1
ATOM 1847 C CA . MET A 1 232 ? -17.431 7.955 28.713 1.00 94.50 232 MET A CA 1
ATOM 1848 C C . MET A 1 232 ? -18.057 6.664 28.173 1.00 94.50 232 MET A C 1
ATOM 1850 O O . MET A 1 232 ? -19.281 6.535 28.177 1.00 94.50 232 MET A O 1
ATOM 1854 N N . ALA A 1 233 ? -17.234 5.690 27.774 1.00 91.12 233 ALA A N 1
ATOM 1855 C CA . ALA A 1 233 ? -17.703 4.382 27.319 1.00 91.12 233 ALA A CA 1
ATOM 1856 C C . ALA A 1 233 ? -18.432 3.595 28.423 1.00 91.12 233 ALA A C 1
ATOM 1858 O O . ALA A 1 233 ? -19.479 3.008 28.163 1.00 91.12 233 ALA A O 1
ATOM 1859 N N . GLU A 1 234 ? -17.950 3.645 29.669 1.00 93.12 234 GLU A N 1
ATOM 1860 C CA . GLU A 1 234 ? -18.582 2.978 30.823 1.00 93.12 234 GLU A CA 1
ATOM 1861 C C . GLU A 1 234 ? -20.020 3.448 31.093 1.00 93.12 234 GLU A C 1
ATOM 1863 O O . GLU A 1 234 ? -20.839 2.677 31.591 1.00 93.12 234 GLU A O 1
ATOM 1868 N N . VAL A 1 235 ? -20.347 4.694 30.742 1.00 93.56 235 VAL A N 1
ATOM 1869 C CA . VAL A 1 235 ? -21.700 5.257 30.882 1.00 93.56 235 VAL A CA 1
ATOM 1870 C C . VAL A 1 235 ? -22.453 5.336 29.552 1.00 93.56 235 VAL A C 1
ATOM 1872 O O . VAL A 1 235 ? -23.432 6.074 29.439 1.00 93.56 235 VAL A O 1
ATOM 1875 N N . ALA A 1 236 ? -22.002 4.579 28.545 1.00 92.81 236 ALA A N 1
ATOM 1876 C CA . ALA A 1 236 ? -22.608 4.495 27.218 1.00 92.81 236 ALA A CA 1
ATOM 1877 C C . ALA A 1 236 ? -22.696 5.851 26.482 1.00 92.81 236 ALA A C 1
ATOM 1879 O O . ALA A 1 236 ? -23.577 6.057 25.644 1.00 92.81 236 ALA A O 1
ATOM 1880 N N . MET A 1 237 ? -21.786 6.782 26.787 1.00 93.31 237 MET A N 1
ATOM 1881 C CA . MET A 1 237 ? -21.646 8.085 26.131 1.00 93.31 237 MET A CA 1
ATOM 1882 C C . MET A 1 237 ? -20.527 8.035 25.082 1.00 93.31 237 MET A C 1
ATOM 1884 O O . MET A 1 237 ? -19.553 8.778 25.133 1.00 93.31 237 MET 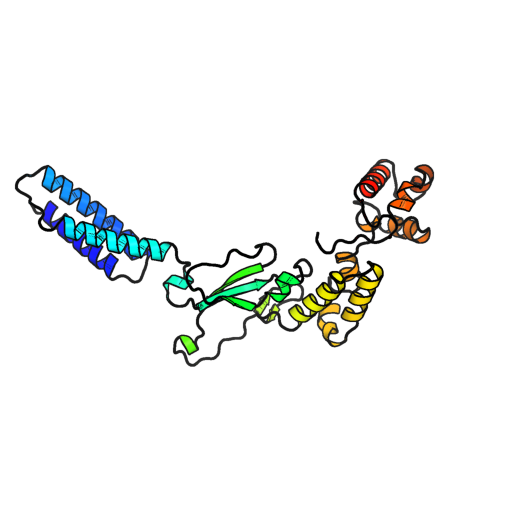A O 1
ATOM 1888 N N . ASP A 1 238 ? -20.647 7.099 24.149 1.00 93.38 238 ASP A N 1
ATOM 1889 C CA . ASP A 1 238 ? -19.584 6.655 23.241 1.00 93.38 238 ASP A CA 1
ATOM 1890 C C . ASP A 1 238 ? -19.936 6.754 21.754 1.00 93.38 238 ASP A C 1
ATOM 1892 O O . ASP A 1 238 ? -19.084 6.502 20.903 1.00 93.38 238 ASP A O 1
ATOM 1896 N N . THR A 1 239 ? -21.160 7.171 21.438 1.00 94.69 239 THR A N 1
ATOM 1897 C CA . THR A 1 239 ? -21.654 7.325 20.067 1.00 94.69 239 THR A CA 1
ATOM 1898 C C . THR A 1 239 ? -21.847 8.803 19.719 1.00 94.69 239 THR A C 1
ATOM 1900 O O . THR A 1 239 ? -22.209 9.592 20.603 1.00 94.69 239 THR A O 1
ATOM 1903 N N . PRO A 1 240 ? -21.646 9.207 18.449 1.00 94.75 240 PRO A N 1
ATOM 1904 C CA . PRO A 1 240 ? -21.899 10.578 18.010 1.00 94.75 240 PRO A CA 1
ATOM 1905 C C . PRO A 1 240 ? -23.289 11.099 18.401 1.00 94.75 240 PRO A C 1
ATOM 1907 O O . PRO A 1 240 ? -23.405 12.216 18.898 1.00 94.75 240 PRO A O 1
ATOM 1910 N N . GLU A 1 241 ? -24.335 10.285 18.233 1.00 94.12 241 GLU A N 1
ATOM 1911 C CA . GLU A 1 241 ? -25.722 10.668 18.527 1.00 94.12 241 GLU A CA 1
ATOM 1912 C C . GLU A 1 241 ? -25.956 10.918 20.023 1.00 94.12 241 GLU A C 1
ATOM 1914 O O . GLU A 1 241 ? -26.508 11.950 20.406 1.00 94.12 241 GLU A O 1
ATOM 1919 N N . ARG A 1 242 ? -25.498 10.012 20.898 1.00 94.25 242 ARG A N 1
ATOM 1920 C CA . ARG A 1 242 ? -25.677 10.189 22.350 1.00 94.25 242 ARG A CA 1
ATOM 1921 C C . ARG A 1 242 ? -24.885 11.377 22.876 1.00 94.25 242 ARG A C 1
ATOM 1923 O O . ARG A 1 242 ? -25.358 12.076 23.769 1.00 94.25 242 ARG A O 1
ATOM 1930 N N . ILE A 1 243 ? -23.693 11.606 22.330 1.00 94.06 243 ILE A N 1
ATOM 1931 C CA . ILE A 1 243 ? -22.862 12.751 22.701 1.00 94.06 243 ILE A CA 1
ATOM 1932 C C . ILE A 1 243 ? -23.514 14.046 22.224 1.00 94.06 243 ILE A C 1
ATOM 1934 O O . ILE A 1 243 ? -23.521 15.014 22.975 1.00 94.06 243 ILE A O 1
ATOM 1938 N N . GLU A 1 244 ? -24.101 14.068 21.025 1.00 93.44 244 GLU A N 1
ATOM 1939 C CA . GLU A 1 244 ? -24.843 15.224 20.521 1.00 93.44 244 GLU A CA 1
ATOM 1940 C C . GLU A 1 244 ? -26.050 15.574 21.404 1.00 93.44 244 GLU A C 1
ATOM 1942 O O . GLU A 1 244 ? -26.239 16.742 21.742 1.00 93.44 244 GLU A O 1
ATOM 1947 N N . LEU A 1 245 ? -26.812 14.572 21.847 1.00 93.75 245 LEU A N 1
ATOM 1948 C CA . LEU A 1 245 ? -27.982 14.765 22.710 1.00 93.75 245 LEU A CA 1
ATOM 1949 C C . LEU A 1 245 ? -27.634 15.137 24.161 1.00 93.75 245 LEU A C 1
ATOM 1951 O O . LEU A 1 245 ? -28.471 15.707 24.862 1.00 93.75 245 LEU A O 1
ATOM 1955 N N . ALA A 1 246 ? -26.427 14.814 24.632 1.00 94.81 246 ALA A N 1
ATOM 1956 C CA . ALA A 1 246 ? -25.984 15.170 25.976 1.00 94.81 246 ALA A CA 1
ATOM 1957 C C . ALA A 1 246 ? -25.863 16.693 26.133 1.00 94.81 246 ALA A C 1
ATOM 1959 O O . ALA A 1 246 ? -25.481 17.398 25.199 1.00 94.81 246 ALA A O 1
ATOM 1960 N N . SER A 1 247 ? -26.141 17.222 27.325 1.00 95.56 247 SER A N 1
ATOM 1961 C CA . SER A 1 247 ? -25.908 18.637 27.617 1.00 95.56 247 SER A CA 1
ATOM 1962 C C . SER A 1 247 ? -24.420 18.926 27.834 1.00 95.56 247 SER A C 1
ATOM 1964 O O . SER A 1 247 ? -23.648 18.064 28.262 1.00 95.56 247 SER A O 1
ATOM 1966 N N . ASP A 1 248 ? -24.007 20.172 27.598 1.00 94.75 248 ASP A N 1
ATOM 1967 C CA . ASP A 1 248 ? -22.626 20.599 27.858 1.00 94.75 248 ASP A CA 1
ATOM 1968 C C . ASP A 1 248 ? -22.239 20.409 29.332 1.00 94.75 248 ASP A C 1
ATOM 1970 O O . ASP A 1 248 ? -21.122 19.993 29.634 1.00 94.75 248 ASP A O 1
ATOM 1974 N N . GLU A 1 249 ? -23.181 20.612 30.258 1.00 94.12 249 GLU A N 1
ATOM 1975 C CA . GLU A 1 249 ? -22.979 20.349 31.687 1.00 94.12 249 GLU A CA 1
ATOM 1976 C C . GLU A 1 249 ? -22.691 18.873 31.986 1.00 94.12 249 GLU A C 1
ATOM 1978 O O . GLU A 1 249 ? -21.923 18.571 32.899 1.00 94.12 249 GLU A O 1
ATOM 1983 N N . GLN A 1 250 ? -23.302 17.938 31.251 1.00 93.81 250 GLN A N 1
ATOM 1984 C CA . GLN A 1 250 ? -23.019 16.510 31.405 1.00 93.81 250 GLN A CA 1
ATOM 1985 C C . GLN A 1 250 ? -21.617 16.175 30.893 1.00 93.81 250 GLN A C 1
ATOM 1987 O O . GLN A 1 250 ? -20.871 15.477 31.578 1.00 93.81 250 GLN A O 1
ATOM 1992 N N . LEU A 1 251 ? -21.236 16.713 29.734 1.00 92.94 251 LEU A N 1
ATOM 1993 C CA . LEU A 1 251 ? -19.935 16.445 29.118 1.00 92.94 251 LEU A CA 1
ATOM 1994 C C . LEU A 1 251 ? -18.773 17.084 29.898 1.00 92.94 251 LEU A C 1
ATOM 1996 O O . LEU A 1 251 ? -17.714 16.476 30.040 1.00 92.94 251 LEU A O 1
ATOM 2000 N N . LEU A 1 252 ? -18.970 18.268 30.483 1.00 94.38 252 LEU A N 1
ATOM 2001 C CA . LEU A 1 252 ? -17.952 18.944 31.298 1.00 94.38 252 LEU A CA 1
ATOM 2002 C C . LEU A 1 252 ? -17.695 18.267 32.657 1.00 94.38 252 LEU A C 1
ATOM 2004 O O . LEU A 1 252 ? -16.683 18.553 33.296 1.00 94.38 252 LEU A O 1
ATOM 2008 N N . LYS A 1 253 ? -18.563 17.347 33.107 1.00 94.44 253 LYS A N 1
ATOM 2009 C CA . LYS A 1 253 ? -18.314 16.550 34.326 1.00 94.44 253 LYS A CA 1
ATOM 2010 C C . LYS A 1 253 ? -17.196 15.528 34.140 1.00 94.44 253 LYS A C 1
ATOM 2012 O O . LYS A 1 253 ? -16.589 15.110 35.128 1.00 94.44 253 LYS A O 1
ATOM 2017 N N . PHE A 1 254 ? -16.905 15.119 32.905 1.00 93.44 254 PHE A N 1
ATOM 2018 C CA . PHE A 1 254 ? -15.818 14.183 32.658 1.00 93.44 254 PHE A CA 1
ATOM 2019 C C . PHE A 1 254 ? -14.472 14.875 32.838 1.00 93.44 254 PHE A C 1
ATOM 2021 O O . PHE A 1 254 ? -14.122 15.836 32.148 1.00 93.44 254 PHE A O 1
ATOM 2028 N N . LYS A 1 255 ? -13.662 14.335 33.752 1.00 92.06 255 LYS A N 1
ATOM 2029 C CA . LYS A 1 255 ? -12.304 14.824 33.983 1.00 92.06 255 LYS A CA 1
ATOM 2030 C C . LYS A 1 255 ? -11.512 14.791 32.673 1.00 92.06 255 LYS A C 1
ATOM 2032 O O . LYS A 1 255 ? -11.359 13.733 32.066 1.00 92.06 255 LYS A O 1
ATOM 2037 N N . GLY A 1 256 ? -10.973 15.944 32.282 1.00 90.38 256 GLY A N 1
ATOM 2038 C CA . GLY A 1 256 ? -10.206 16.110 31.045 1.00 90.38 256 GLY A CA 1
ATOM 2039 C C . GLY A 1 256 ? -10.979 16.772 29.903 1.00 90.38 256 GLY A C 1
ATOM 2040 O O . GLY A 1 256 ? -10.344 17.158 28.926 1.00 90.38 256 GLY A O 1
ATOM 2041 N N . ILE A 1 257 ? -12.295 16.976 30.034 1.00 92.69 257 ILE A N 1
ATOM 2042 C CA . ILE A 1 257 ? -13.095 17.746 29.073 1.00 92.69 257 ILE A CA 1
ATOM 2043 C C . ILE A 1 257 ? -13.245 19.183 29.572 1.00 92.69 257 ILE A C 1
ATOM 2045 O O . ILE A 1 257 ? -13.946 19.454 30.540 1.00 92.69 257 ILE A O 1
ATOM 2049 N N . GLY A 1 258 ? -12.559 20.111 28.905 1.00 94.06 258 GLY A N 1
ATOM 2050 C CA . GLY A 1 258 ? -12.776 21.553 29.055 1.00 94.06 258 GLY A CA 1
ATOM 2051 C C . GLY A 1 258 ? -13.499 22.148 27.840 1.00 94.06 258 GLY A C 1
ATOM 2052 O O . GLY A 1 258 ? -13.684 21.442 26.847 1.00 94.06 258 GLY A O 1
ATOM 2053 N N . PRO A 1 259 ? -13.834 23.452 27.852 1.00 94.38 259 PRO A N 1
ATOM 2054 C CA . PRO A 1 259 ? -14.606 24.096 26.780 1.00 94.38 259 PRO A CA 1
ATOM 2055 C C . PRO A 1 259 ? -14.016 23.911 25.373 1.00 94.38 259 PRO A C 1
ATOM 2057 O O . PRO A 1 259 ? -14.737 23.635 24.420 1.00 94.38 259 PRO A O 1
ATOM 2060 N N . ALA A 1 260 ? -12.688 23.989 25.236 1.00 93.69 260 ALA A N 1
ATOM 2061 C CA . ALA A 1 260 ? -12.019 23.808 23.948 1.00 93.69 260 ALA A CA 1
ATOM 2062 C C . ALA A 1 260 ? -12.107 22.363 23.423 1.00 93.69 260 ALA A C 1
ATOM 2064 O O . ALA A 1 260 ? -12.260 22.147 22.222 1.00 93.69 260 ALA A O 1
ATOM 2065 N N . LEU A 1 261 ? -12.001 21.367 24.309 1.00 94.25 261 LEU A N 1
ATOM 2066 C CA . LEU A 1 261 ? -12.104 19.959 23.919 1.00 94.25 261 LEU A CA 1
ATOM 2067 C C . LEU A 1 261 ? -13.558 19.559 23.666 1.00 94.25 261 LEU A C 1
ATOM 2069 O O . LEU A 1 261 ? -13.820 18.798 22.741 1.00 94.25 261 LEU A O 1
ATOM 2073 N N . LEU A 1 262 ? -14.492 20.121 24.434 1.00 94.44 262 LEU A N 1
ATOM 2074 C CA . LEU A 1 262 ? -15.923 19.993 24.192 1.00 94.44 262 LEU A CA 1
ATOM 2075 C C . LEU A 1 262 ? -16.281 20.487 22.786 1.00 94.44 262 LEU A C 1
ATOM 2077 O O . LEU A 1 262 ? -16.939 19.764 22.048 1.00 94.44 262 LEU A O 1
ATOM 2081 N N . LEU A 1 263 ? -15.783 21.662 22.382 1.00 93.81 263 LEU A N 1
ATOM 2082 C CA . LEU A 1 263 ? -15.988 22.168 21.025 1.00 93.81 263 LEU A CA 1
ATOM 2083 C C . LEU A 1 263 ? -15.477 21.174 19.972 1.00 93.81 263 LEU A C 1
ATOM 2085 O O . LEU A 1 263 ? -16.223 20.825 19.067 1.00 93.81 263 LEU A O 1
ATOM 2089 N N . LYS A 1 264 ? -14.250 20.654 20.126 1.00 94.25 264 LYS A N 1
ATOM 2090 C CA . LYS A 1 264 ? -13.693 19.637 19.212 1.00 94.25 264 LYS A CA 1
ATOM 2091 C C . LYS A 1 264 ? -14.543 18.370 19.155 1.00 94.25 264 LYS A C 1
ATOM 2093 O O . LYS A 1 264 ? -14.749 17.830 18.075 1.00 94.25 264 LYS A O 1
ATOM 2098 N N . LEU A 1 265 ? -15.033 17.905 20.303 1.00 93.88 265 LEU A N 1
ATOM 2099 C CA . LEU A 1 265 ? -15.906 16.739 20.396 1.00 93.88 265 LEU A CA 1
ATOM 2100 C C . LEU A 1 265 ? -17.214 16.972 19.626 1.00 93.88 265 LEU A C 1
ATOM 2102 O O . LEU A 1 265 ? -17.608 16.121 18.833 1.00 93.88 265 LEU A O 1
ATOM 2106 N N . ARG A 1 266 ? -17.848 18.139 19.803 1.00 94.00 266 ARG A N 1
ATOM 2107 C CA . ARG A 1 266 ? -19.068 18.531 19.077 1.00 94.00 266 ARG A CA 1
ATOM 2108 C C . ARG A 1 266 ? -18.826 18.653 17.576 1.00 94.00 266 ARG A C 1
ATOM 2110 O O . ARG A 1 266 ? -19.592 18.092 16.800 1.00 94.00 266 ARG A O 1
ATOM 2117 N N . THR A 1 267 ? -17.744 19.321 17.171 1.00 93.81 267 THR A N 1
ATOM 2118 C CA . THR A 1 267 ? -17.337 19.418 15.762 1.00 93.81 267 THR A CA 1
ATOM 2119 C C . THR A 1 267 ? -17.162 18.030 15.161 1.00 93.81 267 THR A C 1
ATOM 2121 O O . THR A 1 267 ? -17.750 17.734 14.126 1.00 93.81 267 THR A O 1
ATOM 2124 N N . ARG A 1 268 ? -16.448 17.137 15.857 1.00 93.81 268 ARG A N 1
ATOM 2125 C CA . ARG A 1 268 ? -16.241 15.768 15.388 1.00 93.81 268 ARG A CA 1
ATOM 2126 C C . ARG A 1 268 ? -17.553 14.983 15.293 1.00 93.81 268 ARG A C 1
ATOM 2128 O O . ARG A 1 268 ? -17.720 14.237 14.340 1.00 93.81 268 ARG A O 1
ATOM 2135 N N . CYS A 1 269 ? -18.505 15.172 16.213 1.00 93.56 269 CYS A N 1
ATOM 2136 C CA . CYS A 1 269 ? -19.841 14.563 16.110 1.00 93.56 269 CYS A CA 1
ATOM 2137 C C . CYS A 1 269 ? -20.611 15.033 14.865 1.00 93.56 269 CYS A C 1
ATOM 2139 O O . CYS A 1 269 ? -21.359 14.243 14.291 1.00 93.56 269 CYS A O 1
ATOM 2141 N N . ALA A 1 270 ? -20.452 16.301 14.472 1.00 92.06 270 ALA A N 1
ATOM 2142 C CA . ALA A 1 270 ? -21.116 16.881 13.304 1.00 92.06 270 ALA A CA 1
ATOM 2143 C C . ALA A 1 270 ? -20.496 16.417 11.972 1.00 92.06 270 ALA A C 1
ATOM 2145 O O . ALA A 1 270 ? -21.202 16.318 10.974 1.00 92.06 270 ALA A O 1
ATOM 2146 N N . GLU A 1 271 ? -19.197 16.102 11.954 1.00 93.19 271 GLU A N 1
ATOM 2147 C CA . GLU A 1 271 ? -18.507 15.540 10.781 1.00 93.19 271 GLU A CA 1
ATOM 2148 C C . GLU A 1 271 ? -18.969 14.115 10.444 1.00 93.19 271 GLU A C 1
ATOM 2150 O O . GLU A 1 271 ? -18.932 13.711 9.282 1.00 93.19 271 GLU A O 1
ATOM 2155 N N . ILE A 1 272 ? -19.393 13.338 11.446 1.00 91.75 272 ILE A N 1
ATOM 2156 C CA . ILE A 1 272 ? -19.881 11.973 11.238 1.00 91.75 272 ILE A CA 1
ATOM 2157 C C . ILE A 1 272 ? -21.347 12.023 10.814 1.00 91.75 272 ILE A C 1
ATOM 2159 O O . ILE A 1 272 ? -22.219 12.353 11.616 1.00 91.75 272 ILE A O 1
ATOM 2163 N N . THR A 1 273 ? -21.626 11.658 9.564 1.00 87.38 273 THR A N 1
ATOM 2164 C CA . THR A 1 273 ? -22.972 11.718 8.966 1.00 87.38 273 THR A CA 1
ATOM 2165 C C . THR A 1 273 ? -23.666 10.357 8.867 1.00 87.38 273 THR A C 1
ATOM 2167 O O . THR A 1 273 ? -24.889 10.301 8.772 1.00 87.38 273 THR A O 1
ATOM 2170 N N . THR A 1 274 ? -22.918 9.256 8.948 1.00 86.88 274 THR A N 1
ATOM 2171 C CA . THR A 1 274 ? -23.412 7.874 8.825 1.00 86.88 274 THR A CA 1
ATOM 2172 C C . THR A 1 274 ? -23.115 7.064 10.087 1.00 86.88 274 THR A C 1
ATOM 2174 O O . THR A 1 274 ? -22.134 7.344 10.770 1.00 86.88 274 THR A O 1
ATOM 2177 N N . HIS A 1 275 ? -23.941 6.054 10.396 1.00 85.19 275 HIS A N 1
ATOM 2178 C CA . HIS A 1 275 ? -23.754 5.139 11.543 1.00 85.19 275 HIS A CA 1
ATOM 2179 C C . HIS A 1 275 ? -23.549 5.845 12.902 1.00 85.19 275 HIS A C 1
ATOM 2181 O O . HIS A 1 275 ? -22.806 5.391 13.765 1.00 85.19 275 HIS A O 1
ATOM 2187 N N . ARG A 1 276 ? -24.224 6.984 13.112 1.00 90.75 276 ARG A N 1
ATOM 2188 C CA . ARG A 1 276 ? -24.043 7.866 14.287 1.00 90.75 276 ARG A CA 1
ATOM 2189 C C . ARG A 1 276 ? -24.504 7.257 15.617 1.00 90.75 276 ARG A C 1
ATOM 2191 O O . ARG A 1 276 ? -24.168 7.782 16.677 1.00 90.75 276 ARG A O 1
ATOM 2198 N N . ASN A 1 277 ? -25.280 6.181 15.552 1.00 90.75 277 ASN A N 1
ATOM 2199 C CA . ASN A 1 277 ? -25.785 5.406 16.681 1.00 90.75 277 ASN A CA 1
ATOM 2200 C C . ASN A 1 277 ? -24.845 4.256 17.086 1.00 90.75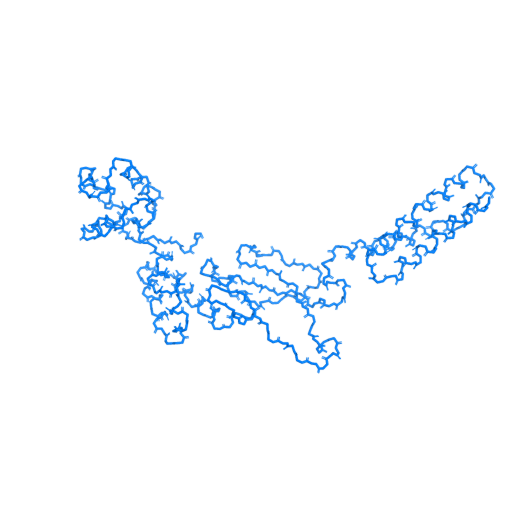 277 ASN A C 1
ATOM 2202 O O . ASN A 1 277 ? -25.110 3.579 18.081 1.00 90.75 277 ASN A O 1
ATOM 2206 N N . GLU A 1 278 ? -23.766 4.025 16.334 1.00 90.56 278 GLU A N 1
ATOM 2207 C CA . GLU A 1 278 ? -22.761 3.006 16.628 1.00 90.56 278 GLU A CA 1
ATOM 2208 C C . GLU A 1 278 ? -21.534 3.631 17.319 1.00 90.56 278 GLU A C 1
ATOM 2210 O O . GLU A 1 278 ? -21.185 4.788 17.064 1.00 90.56 278 GLU A O 1
ATOM 2215 N N . PRO A 1 279 ? -20.865 2.891 18.224 1.00 92.00 279 PRO A N 1
ATOM 2216 C CA . PRO A 1 279 ? -19.668 3.382 18.908 1.00 92.00 279 PRO A CA 1
ATOM 2217 C C . PRO A 1 279 ? -18.418 3.323 18.024 1.00 92.00 279 PRO A C 1
ATOM 2219 O O . PRO A 1 279 ? -17.403 3.928 18.366 1.00 92.00 279 PRO A O 1
ATOM 2222 N N . TRP A 1 280 ? -18.471 2.606 16.900 1.00 94.31 280 TRP A N 1
ATOM 2223 C CA . TRP A 1 280 ? -17.369 2.449 15.954 1.00 94.31 280 TRP A CA 1
ATOM 2224 C C . TRP A 1 280 ? -17.641 3.196 14.659 1.00 94.31 280 TRP A C 1
ATOM 2226 O O . TRP A 1 280 ? -18.784 3.336 14.233 1.00 94.31 280 TRP A O 1
ATOM 2236 N N . LEU A 1 281 ? -16.568 3.653 14.023 1.00 93.56 281 LEU A N 1
ATOM 2237 C CA . LEU A 1 281 ? -16.620 4.287 12.713 1.00 93.56 281 LEU A CA 1
ATOM 2238 C C . LEU A 1 281 ? -16.140 3.313 11.645 1.00 93.56 281 LEU A C 1
ATOM 2240 O O . LEU A 1 281 ? -15.153 2.616 11.855 1.00 93.56 281 LEU A O 1
ATOM 2244 N N . ASP A 1 282 ? -16.793 3.305 10.488 1.00 94.06 282 ASP A N 1
ATOM 2245 C CA . ASP A 1 282 ? -16.332 2.537 9.335 1.00 94.06 282 ASP A CA 1
ATOM 2246 C C . ASP A 1 282 ? -15.259 3.320 8.574 1.00 94.06 282 ASP A C 1
ATOM 2248 O O . ASP A 1 282 ? -15.550 4.319 7.916 1.00 94.06 282 ASP A O 1
ATOM 2252 N N . LEU A 1 283 ? -14.005 2.889 8.709 1.00 93.12 283 LEU A N 1
ATOM 2253 C CA . LEU A 1 283 ? -12.842 3.524 8.096 1.00 93.12 283 LEU A CA 1
ATOM 2254 C C . LEU A 1 283 ? -12.071 2.557 7.187 1.00 93.12 283 LEU A C 1
ATOM 2256 O O . LEU A 1 283 ? -10.847 2.637 7.071 1.00 93.12 283 LEU A O 1
ATOM 2260 N N . VAL A 1 284 ? -12.776 1.632 6.537 1.00 92.75 284 VAL A N 1
ATOM 2261 C CA . VAL A 1 284 ? -12.165 0.623 5.658 1.00 92.75 284 VAL A CA 1
ATOM 2262 C C . VAL A 1 284 ? -11.572 1.228 4.372 1.00 92.75 284 VAL A C 1
ATOM 2264 O O . VAL A 1 284 ? -10.537 0.742 3.901 1.00 92.75 284 VAL A O 1
ATOM 2267 N N . HIS A 1 285 ? -12.176 2.306 3.854 1.00 85.50 285 HIS A N 1
ATOM 2268 C CA . HIS A 1 285 ? -11.834 2.971 2.579 1.00 85.50 285 HIS A CA 1
ATOM 2269 C C . HIS A 1 285 ? -11.228 4.380 2.730 1.00 85.50 285 HIS A C 1
ATOM 2271 O O . HIS A 1 285 ? -11.313 5.194 1.814 1.00 85.50 285 HIS A O 1
ATOM 2277 N N . ARG A 1 286 ? -10.696 4.701 3.910 1.00 72.50 286 ARG A N 1
ATOM 2278 C CA . ARG A 1 286 ? -10.071 6.004 4.195 1.00 72.50 286 ARG A CA 1
ATOM 2279 C C . ARG A 1 286 ? -8.723 6.209 3.503 1.00 72.50 286 ARG A C 1
ATOM 2281 O O . ARG A 1 286 ? -8.045 5.191 3.230 1.00 72.50 286 ARG A O 1
#

Secondary structure (DSSP, 8-state):
-HHHHHHHHHHHHHHHHHHH-S-HHHHHHHHHHHHHHHHHHHHHHHH-TT---TTHHHHHHHHHHHHHHHHHHHHS-HHHHTT-EEEEEEEE--STTS-HHHHTTTT-EE--SSS----S-TTTEEEEEEEPPTGGGT---PPPPPEE--TTS-EETT-HHHHHHHHHHHHHHTSSS-HHHHHHHHHHHHTSGGGHHHHTSTT-SHHHHHHHHS-BGGGGSTT--HHHHHHHHHTT--SHHHHHHS-HHHHTTSTT--HHHHHHHHHHHHH--SSTTSSB---TT-

Foldseek 3Di:
DVLLVVLVVLLVVLLVQLVPDLDLVSVVVSLVSNVVSLVVNVVVCVVDVVDDDPCNVVSVVSSVVSVVVSVLLVLADPCLSVVFFQFKFKAFALDLLAALVSLVSHGPTDRPSRDADPPDDPVGTGIDTDTDDCVSVVRPDDDDFDWDQHLLGTDGSSCPVSSVLSNQLNCLLVDDDDLVSSLVSNVVSCPDPSCVSVCPHPCNPSVNSSCVQKNFLQVPQPQQDPQLQVVCVVVVVQFLVSLLPDDPVVSVPRPRDDPVSNVSSPVSSVVDDPPRVDRIDGRSND

Radius of gyration: 32.89 Å; chains: 1; bounding box: 69×53×90 Å

pLDDT: mean 90.81, std 6.17, range [66.56, 98.44]

Organism: NCBI:txid2692166

Sequence (286 aa):
MRQAEDHLRIANESAQIAAKSTVLETRLSRLDVANDHLAQLKSLAANYPRITITRLAQFELDIKKIEAEVREQAMLHPSQRDGLHDGWVYCAQLRFQTPLEFLRQHGNEQNDKTLCPDDLPCEYGSWLPKLKSFRAMGIEIDEPPHFMASPVGPIPRDGGDYLKFLIAIRTAAEAEGTIQQRRDAIEAQVARPQWAQFTAHPGHYVDQICDYFFPTFLSTVTALPRKTVTAMAEVAMDTPERIELASDEQLLKFKGIGPALLLKLRTRCAEITTHRNEPWLDLVHR